Protein AF-A0A9P5HP30-F1 (afdb_monomer_lite)

InterPro domains:
  IPR001381 3-dehydroquinate dehydratase type I [PF01487] (132-205)
  IPR013785 Aldolase-type TIM barrel [G3DSA:3.20.20.70] (109-205)

Organism: NCBI:txid595255

Foldseek 3Di:
DAEEEEEEAPVVCVVQVLLCVLQVADEDEDDLDPLDDGDARHYYYDHNVPNDLVRPPPDDRVDPHHYAYEYEDELVCPVPPPPPRNDPPGPYYDYDHPVQDDSVLVSLVSCVSVVVDDLVVVQVVDPDAAEAEDLDLACVVCLVCCVPSCVRHQEYEDAQQNHDDVVDDDRHDDPSRVSVRVRVVSSRDVHHYHYDHDDVVRPGD

Radius of gyration: 18.5 Å; chains: 1; bounding box: 44×48×48 Å

Secondary structure (DSSP, 8-state):
-PEEEEEE-GGGTHHHHHHHHHH-PEEE---S-TTS-PPTTEEEEEEGGGS-TTT---S--S-SS-EEEEEEEETT-TTS---TTS-S--SEEEEE-GGG--HHHHHHHHHHHTTS--HHHHHTTSSS--EEEE--SSGGGTGGGHHHHTTT-SEEEEEGGG---TT--SSSPPHHHHHHHHHHHHHH--SPEEEE---GGGT--

Sequence (205 aa):
MACLILIYDIENSFLIDLAASITGYALQPGSYQLSSGVRPNSIVAYDRKFVPSSDVRLSKSHSDTPILNINLKCLDNKQAKDHDGVVDDFDHEYLFVNGKFHRKDFCRFLSFVTGQSNPFAQIRKKKRSVYIGLTYPNVRVALSNMAIVSVGADALELRVDLLHEEGQEGTVPSLDYVAEQLMTLRLQSELPIIFTIRLIPSGGK

pLDDT: mean 84.95, std 15.34, range [42.03, 97.88]

Structure (mmCIF, N/CA/C/O backbone):
data_AF-A0A9P5HP30-F1
#
_entry.id   AF-A0A9P5HP30-F1
#
loop_
_atom_site.group_PDB
_atom_site.id
_atom_site.type_symbol
_atom_site.label_atom_id
_atom_site.label_alt_id
_atom_site.label_comp_id
_atom_site.label_asym_id
_atom_site.label_entity_id
_atom_site.label_seq_id
_atom_site.pdbx_PDB_ins_code
_atom_site.Cartn_x
_atom_site.Cartn_y
_atom_site.Cartn_z
_atom_site.occupancy
_atom_site.B_iso_or_equiv
_atom_site.auth_seq_id
_atom_site.auth_comp_id
_atom_site.auth_asym_id
_atom_site.auth_atom_id
_atom_site.pdbx_PDB_model_num
ATOM 1 N N . MET A 1 1 ? -4.522 -0.429 21.589 1.00 75.19 1 MET A N 1
ATOM 2 C CA . MET A 1 1 ? -5.138 -0.065 20.296 1.00 75.19 1 MET A CA 1
ATOM 3 C C . MET A 1 1 ? -4.904 1.419 20.055 1.00 75.19 1 MET A C 1
ATOM 5 O O . MET A 1 1 ? -4.782 2.139 21.040 1.00 75.19 1 MET A O 1
ATOM 9 N N . ALA A 1 2 ? -4.768 1.841 18.798 1.00 85.62 2 ALA A N 1
ATOM 10 C CA . ALA A 1 2 ? -4.305 3.182 18.435 1.00 85.62 2 ALA A CA 1
ATOM 11 C C . ALA A 1 2 ? -5.451 4.179 18.208 1.00 85.62 2 ALA A C 1
ATOM 13 O O . ALA A 1 2 ? -6.607 3.785 18.051 1.00 85.62 2 ALA A O 1
ATOM 14 N N . CYS A 1 3 ? -5.114 5.466 18.175 1.00 89.81 3 CYS A N 1
ATOM 15 C CA . CYS A 1 3 ? -5.917 6.484 17.508 1.00 89.81 3 CYS A CA 1
ATOM 16 C C . CYS A 1 3 ? -5.365 6.722 16.104 1.00 89.81 3 CYS A C 1
ATOM 18 O O . CYS A 1 3 ? -4.150 6.794 15.926 1.00 89.81 3 CYS A O 1
ATOM 20 N N . LEU A 1 4 ? -6.253 6.878 15.124 1.00 92.12 4 LEU A N 1
ATOM 21 C CA . LEU A 1 4 ? -5.875 7.244 13.762 1.00 92.12 4 LEU A CA 1
ATOM 22 C C . LEU A 1 4 ? -6.078 8.738 13.567 1.00 92.12 4 LEU A C 1
ATOM 24 O O . LEU A 1 4 ? -7.144 9.265 13.885 1.00 92.12 4 LEU A O 1
ATOM 28 N N . ILE A 1 5 ? -5.073 9.401 13.019 1.00 90.31 5 ILE A N 1
ATOM 29 C CA . ILE A 1 5 ? -5.198 10.766 12.530 1.00 90.31 5 ILE A CA 1
ATOM 30 C C . ILE A 1 5 ? -5.174 10.695 11.013 1.00 90.31 5 ILE A C 1
ATOM 32 O O . ILE A 1 5 ? -4.173 10.294 10.428 1.00 90.31 5 ILE A O 1
ATOM 36 N N . LEU A 1 6 ? -6.299 11.026 10.385 1.00 91.75 6 LEU A N 1
ATOM 37 C CA . LEU A 1 6 ? -6.469 10.966 8.938 1.00 91.75 6 LEU A CA 1
ATOM 38 C C . LEU A 1 6 ? -6.379 12.371 8.358 1.00 91.75 6 LEU A C 1
ATOM 40 O O . LEU A 1 6 ? -7.159 13.250 8.721 1.00 91.75 6 LEU A O 1
ATOM 44 N N . ILE A 1 7 ? -5.450 12.571 7.433 1.00 89.62 7 ILE A N 1
ATOM 45 C CA . ILE A 1 7 ? -5.289 13.837 6.718 1.00 89.62 7 ILE A CA 1
ATOM 46 C C . ILE A 1 7 ? -5.770 13.622 5.296 1.00 89.62 7 ILE A C 1
ATOM 48 O O . ILE A 1 7 ? -5.316 12.704 4.621 1.00 89.62 7 ILE A O 1
ATOM 52 N N . TYR A 1 8 ? -6.734 14.423 4.864 1.00 89.69 8 TYR A N 1
ATOM 53 C CA . TYR A 1 8 ? -7.473 14.187 3.628 1.00 89.69 8 TYR A CA 1
ATOM 54 C C . TYR A 1 8 ? -7.829 15.507 2.954 1.00 89.69 8 TYR A C 1
ATOM 56 O O . TYR A 1 8 ? -7.862 16.547 3.598 1.00 89.69 8 TYR A O 1
ATOM 64 N N . ASP A 1 9 ? -8.126 15.479 1.663 1.00 88.62 9 ASP A N 1
ATOM 65 C CA . ASP A 1 9 ? -8.731 16.622 0.976 1.00 88.62 9 ASP A CA 1
ATOM 66 C C . ASP A 1 9 ? -10.256 16.523 1.076 1.00 88.62 9 ASP A C 1
ATOM 68 O O . ASP A 1 9 ? -10.795 15.430 0.904 1.00 88.62 9 ASP A O 1
ATOM 72 N N . ILE A 1 10 ? -10.963 17.635 1.319 1.00 88.88 10 ILE A N 1
ATOM 73 C CA . ILE A 1 10 ? -12.425 17.658 1.560 1.00 88.88 10 ILE A CA 1
ATOM 74 C C . ILE A 1 10 ? -13.261 16.880 0.525 1.00 88.88 10 ILE A C 1
ATOM 76 O O . ILE A 1 10 ? -14.275 16.263 0.864 1.00 88.88 10 ILE A O 1
ATOM 80 N N . GLU A 1 11 ? -12.800 16.853 -0.727 1.00 90.62 11 GLU A N 1
ATOM 81 C CA . GLU A 1 11 ? -13.390 16.108 -1.849 1.00 90.62 11 GLU A CA 1
ATOM 82 C C . GLU A 1 11 ? -13.449 14.591 -1.593 1.00 90.62 11 GLU A C 1
ATOM 84 O O . GLU A 1 11 ? -14.319 13.900 -2.114 1.00 90.62 11 GLU A O 1
ATOM 89 N N . ASN A 1 12 ? -12.560 14.082 -0.740 1.00 91.38 12 ASN A N 1
ATOM 90 C CA . ASN A 1 12 ? -12.407 12.673 -0.390 1.00 91.38 12 ASN A CA 1
ATOM 91 C C . ASN A 1 12 ? -12.878 12.368 1.047 1.00 91.38 12 ASN A C 1
ATOM 93 O O . ASN A 1 12 ? -12.469 11.368 1.641 1.00 91.38 12 ASN A O 1
ATOM 97 N N . SER A 1 13 ? -13.756 13.207 1.613 1.00 92.25 13 SER A N 1
ATOM 98 C CA . SER A 1 13 ? -14.334 13.042 2.964 1.00 92.25 13 SER A CA 1
ATOM 99 C C . SER A 1 13 ? -15.006 11.683 3.197 1.00 92.25 13 SER A C 1
ATOM 101 O O . SER A 1 13 ? -14.988 11.177 4.318 1.00 92.25 13 SER A O 1
ATOM 103 N N . PHE A 1 14 ? -15.506 11.033 2.140 1.00 94.12 14 PHE A N 1
ATOM 104 C CA . PHE A 1 14 ? -16.092 9.688 2.211 1.00 94.12 14 PHE A CA 1
ATOM 105 C C . PHE A 1 14 ? -15.142 8.634 2.814 1.00 94.12 14 PHE A C 1
ATOM 107 O O . PHE A 1 14 ? -15.596 7.630 3.371 1.00 94.12 14 PHE A O 1
ATOM 114 N N . LEU A 1 15 ? -13.820 8.833 2.714 1.00 95.19 15 LEU A N 1
ATOM 115 C CA . LEU A 1 15 ? -12.827 7.916 3.276 1.00 95.19 15 LEU A CA 1
ATOM 116 C C . LEU A 1 15 ? -12.835 7.899 4.803 1.00 95.19 15 LEU A C 1
ATOM 118 O O . LEU A 1 15 ? -12.455 6.888 5.390 1.00 95.19 15 LEU A O 1
ATOM 122 N N . ILE A 1 16 ? -13.284 8.978 5.443 1.00 95.19 16 ILE A N 1
ATOM 123 C CA . ILE A 1 16 ? -13.344 9.087 6.901 1.00 95.19 16 ILE A CA 1
ATOM 124 C C . ILE A 1 16 ? -14.438 8.170 7.449 1.00 95.19 16 ILE A C 1
ATOM 126 O O . ILE A 1 16 ? -14.171 7.327 8.309 1.00 95.19 16 ILE A O 1
ATOM 130 N N . ASP A 1 17 ? -15.637 8.251 6.871 1.00 94.81 17 ASP A N 1
ATOM 131 C CA . ASP A 1 17 ? -16.754 7.366 7.212 1.00 94.81 17 ASP A CA 1
ATOM 132 C C . ASP A 1 17 ? -16.421 5.907 6.898 1.00 94.81 17 ASP A C 1
ATOM 134 O O . ASP A 1 17 ? -16.714 4.994 7.675 1.00 94.81 17 ASP A O 1
ATOM 138 N N . LEU A 1 18 ? -15.751 5.673 5.767 1.00 96.38 18 LEU A N 1
ATOM 139 C CA . LEU A 1 18 ? -15.328 4.337 5.384 1.00 96.38 18 LEU A CA 1
ATOM 140 C C . LEU A 1 18 ? -14.274 3.771 6.344 1.00 96.38 18 LEU A C 1
ATOM 142 O O . LEU A 1 18 ? -14.360 2.598 6.709 1.00 96.38 18 LEU A O 1
ATOM 146 N N . ALA A 1 19 ? -13.308 4.581 6.780 1.00 96.94 19 ALA A N 1
ATOM 147 C CA . ALA A 1 19 ? -12.318 4.175 7.768 1.00 96.94 19 ALA A CA 1
ATOM 148 C C . ALA A 1 19 ? -12.988 3.830 9.104 1.00 96.94 19 ALA A C 1
ATOM 150 O O . ALA A 1 19 ? -12.694 2.774 9.670 1.00 96.94 19 ALA A O 1
ATOM 151 N N . ALA A 1 20 ? -13.938 4.648 9.570 1.00 95.50 20 ALA A N 1
ATOM 152 C CA . ALA A 1 20 ? -14.723 4.365 10.773 1.00 95.50 20 ALA A CA 1
ATOM 153 C C . ALA A 1 20 ? -15.520 3.058 10.634 1.00 95.50 20 ALA A C 1
ATOM 155 O O . ALA A 1 20 ? -15.489 2.214 11.525 1.00 95.50 20 ALA A O 1
ATOM 156 N N . SER A 1 21 ? -16.156 2.832 9.480 1.00 95.94 21 SER A N 1
ATOM 157 C CA . SER A 1 21 ? -16.886 1.593 9.186 1.00 95.94 21 SER A CA 1
ATOM 158 C C . SER A 1 21 ? -15.986 0.351 9.156 1.00 95.94 21 SER A C 1
ATOM 160 O O . SER A 1 21 ? -16.393 -0.707 9.634 1.00 95.94 21 SER A O 1
ATOM 162 N N . ILE A 1 22 ? -14.776 0.452 8.597 1.00 95.12 22 ILE A N 1
ATOM 163 C CA . ILE A 1 22 ? -13.822 -0.665 8.501 1.00 95.12 22 ILE A CA 1
ATOM 164 C C . ILE A 1 22 ? -13.227 -1.004 9.870 1.00 95.12 22 ILE A C 1
ATOM 166 O O . ILE A 1 22 ? -13.112 -2.176 10.223 1.00 95.12 22 ILE A O 1
ATOM 170 N N . THR A 1 23 ? -12.824 0.016 10.625 1.00 94.06 23 THR A N 1
ATOM 171 C CA . THR A 1 23 ? -12.099 -0.145 11.896 1.00 94.06 23 THR A CA 1
ATOM 172 C C . THR A 1 23 ? -13.020 -0.319 13.100 1.00 94.06 23 THR A C 1
ATOM 174 O O . THR A 1 23 ? -12.593 -0.856 14.121 1.00 94.06 23 THR A O 1
ATOM 177 N N . GLY A 1 24 ? -14.266 0.150 13.000 1.00 93.69 24 GLY A N 1
ATOM 178 C CA . GLY A 1 24 ? -15.190 0.290 14.124 1.00 93.69 24 GLY A CA 1
ATOM 179 C C . GLY A 1 24 ? -14.823 1.428 15.083 1.00 93.69 24 GLY A C 1
ATOM 180 O O . GLY A 1 24 ? -15.355 1.479 16.191 1.00 93.69 24 GLY A O 1
ATOM 181 N N . TYR A 1 25 ? -13.889 2.308 14.708 1.00 94.00 25 TYR A N 1
ATOM 182 C CA . TYR A 1 25 ? -13.416 3.392 15.568 1.00 94.00 25 TYR A CA 1
ATOM 183 C C . TYR A 1 25 ? -14.405 4.559 15.580 1.00 94.00 25 TYR A C 1
ATOM 185 O O . TYR A 1 25 ? -15.026 4.882 14.567 1.00 94.00 25 TYR A O 1
ATOM 193 N N . ALA A 1 26 ? -14.534 5.219 16.730 1.00 92.12 26 ALA A N 1
ATOM 194 C CA . ALA A 1 26 ? -15.421 6.368 16.874 1.00 92.12 26 ALA A CA 1
ATOM 195 C C . ALA A 1 26 ? -14.791 7.629 16.260 1.00 92.12 26 ALA A C 1
ATOM 197 O O . ALA A 1 26 ? -13.633 7.948 16.544 1.00 92.12 26 ALA A O 1
ATOM 198 N N . LEU A 1 27 ? -15.563 8.373 15.465 1.00 92.00 27 LEU A N 1
ATOM 199 C CA . LEU A 1 27 ? -15.139 9.679 14.964 1.00 92.00 27 LEU A CA 1
ATOM 200 C C . LEU A 1 27 ? -15.106 10.696 16.108 1.00 92.00 27 LEU A C 1
ATOM 202 O O . LEU A 1 27 ? -16.061 10.812 16.880 1.00 92.00 27 LEU A O 1
ATOM 206 N N . GLN A 1 28 ? -14.011 11.443 16.202 1.00 86.62 28 GLN A N 1
ATOM 207 C CA . GLN A 1 28 ? -13.873 12.578 17.105 1.00 86.62 28 GLN A CA 1
ATOM 208 C C . GLN A 1 28 ? -13.872 13.892 16.321 1.00 86.62 28 GLN A C 1
ATOM 210 O O . GLN A 1 28 ? -13.301 13.948 15.230 1.00 86.62 28 GLN A O 1
ATOM 215 N N . PRO A 1 29 ? -14.468 14.965 16.872 1.00 75.31 29 PRO A N 1
ATOM 216 C CA . PRO A 1 29 ? -14.321 16.297 16.304 1.00 75.31 29 PRO A CA 1
ATOM 217 C C . PRO A 1 29 ? -12.838 16.679 16.271 1.00 75.31 29 PRO A C 1
ATOM 219 O O . PRO A 1 29 ? -12.157 16.581 17.292 1.00 75.31 29 PRO A O 1
ATOM 222 N N . GLY A 1 30 ? -12.335 17.121 15.119 1.00 63.84 30 GLY A N 1
ATOM 223 C CA . GLY A 1 30 ? -10.969 17.626 15.012 1.00 63.84 30 GLY A CA 1
ATOM 224 C C . GLY A 1 30 ? -10.826 18.945 15.766 1.00 63.84 30 GLY A C 1
ATOM 225 O O . GLY A 1 30 ? -11.293 19.978 15.295 1.00 63.84 30 GLY A O 1
ATOM 226 N N . SER A 1 31 ? -10.187 18.936 16.935 1.00 57.75 31 SER A N 1
ATOM 227 C CA . SER A 1 31 ? -9.634 20.152 17.536 1.00 57.75 31 SER A CA 1
ATOM 228 C C . SER A 1 31 ? -8.197 20.334 17.044 1.00 57.75 31 SER A C 1
ATOM 230 O O . SER A 1 31 ? -7.446 19.370 16.919 1.00 57.75 31 SER A O 1
ATOM 232 N N . TYR A 1 32 ? -7.778 21.572 16.774 1.00 53.78 32 TYR A N 1
ATOM 233 C CA . TYR A 1 32 ? -6.405 21.880 16.335 1.00 53.78 32 TYR A CA 1
ATOM 234 C C . TYR A 1 32 ? -5.335 21.584 17.407 1.00 53.78 32 TYR A C 1
ATOM 236 O O . TYR A 1 32 ? -4.144 21.624 17.127 1.00 53.78 32 TYR A O 1
ATOM 244 N N . GLN A 1 33 ? -5.744 21.269 18.640 1.00 54.75 33 GLN A N 1
ATOM 245 C CA . GLN A 1 33 ? -4.857 20.963 19.761 1.00 54.75 33 GLN A CA 1
ATOM 246 C C . GLN A 1 33 ? -5.065 19.512 20.214 1.00 54.75 33 GLN A C 1
ATOM 248 O O . GLN A 1 33 ? -5.965 19.214 20.998 1.00 54.75 33 GLN A O 1
ATOM 253 N N . LEU A 1 34 ? -4.205 18.607 19.740 1.00 56.81 34 LEU A N 1
ATOM 254 C CA . LEU A 1 34 ? -4.163 17.193 20.155 1.00 56.81 34 LEU A CA 1
ATOM 255 C C . LEU A 1 34 ? -3.497 16.963 21.521 1.00 56.81 34 LEU A C 1
ATOM 257 O O . LEU A 1 34 ? -3.390 15.829 21.989 1.00 56.81 34 LEU A O 1
ATOM 261 N N . SER A 1 35 ? -3.038 18.032 22.173 1.00 51.66 35 SER A N 1
ATOM 262 C CA . SER A 1 35 ? -2.259 17.991 23.413 1.00 51.66 35 SER A CA 1
ATOM 263 C C . SER A 1 35 ? -3.020 17.422 24.617 1.00 51.66 35 SER A C 1
ATOM 265 O O . SER A 1 35 ? -2.387 17.038 25.596 1.00 51.66 35 SER A O 1
ATOM 267 N N . SER A 1 36 ? -4.349 17.290 24.559 1.00 52.50 36 SER A N 1
ATOM 268 C CA . SER A 1 36 ? -5.123 16.609 25.603 1.00 52.50 36 SER A CA 1
ATOM 269 C C . SER A 1 36 ? -6.463 16.103 25.060 1.00 52.50 36 SER A C 1
ATOM 271 O O . SER A 1 36 ? -7.345 16.901 24.765 1.00 52.50 36 SER A O 1
ATOM 273 N N . GLY A 1 37 ? -6.639 14.784 24.910 1.00 63.97 37 GLY A N 1
ATOM 274 C CA . GLY A 1 37 ? -7.977 14.215 24.666 1.00 63.97 37 GLY A CA 1
ATOM 275 C C . GLY A 1 37 ? -8.098 13.090 23.642 1.00 63.97 37 GLY A C 1
ATOM 276 O O . GLY A 1 37 ? -9.201 12.570 23.474 1.00 63.97 37 GLY A O 1
ATOM 277 N N . VAL A 1 38 ? -7.008 12.678 22.992 1.00 73.50 38 VAL A N 1
ATOM 278 C CA . VAL A 1 38 ? -7.048 11.550 22.053 1.00 73.50 38 VAL A CA 1
ATOM 279 C C . VAL A 1 38 ? -7.440 10.270 22.796 1.00 73.50 38 VAL A C 1
ATOM 281 O O . VAL A 1 38 ? -6.824 9.915 23.801 1.00 73.50 38 VAL A O 1
ATOM 284 N N . ARG A 1 39 ? -8.483 9.581 22.318 1.00 82.56 39 ARG A N 1
ATOM 285 C CA . ARG A 1 39 ? -8.951 8.321 22.921 1.00 82.56 39 ARG A CA 1
ATOM 286 C C . ARG A 1 39 ? -8.401 7.135 22.125 1.00 82.56 39 ARG A C 1
ATOM 288 O O . ARG A 1 39 ? -8.155 7.258 20.930 1.00 82.56 39 ARG A O 1
ATOM 295 N N . PRO A 1 40 ? -8.216 5.961 22.739 1.00 85.44 40 PRO A N 1
ATOM 296 C CA . PRO A 1 40 ? -7.986 4.749 21.964 1.00 85.44 40 PRO A CA 1
ATOM 297 C C . PRO A 1 40 ? -9.220 4.428 21.108 1.00 85.44 40 PRO A C 1
ATOM 299 O O . PRO A 1 40 ? -10.346 4.744 21.498 1.00 85.44 40 PRO A O 1
ATOM 302 N N . ASN A 1 41 ? -9.017 3.755 19.972 1.00 90.25 41 ASN A N 1
ATOM 303 C CA . ASN A 1 41 ? -10.088 3.354 19.047 1.00 90.25 41 ASN A CA 1
ATOM 304 C C . ASN A 1 41 ? -10.905 4.527 18.507 1.00 90.25 41 ASN A C 1
ATOM 306 O O . ASN A 1 41 ? -12.128 4.435 18.361 1.00 90.25 41 ASN A O 1
ATOM 310 N N . SER A 1 42 ? -10.236 5.640 18.229 1.00 92.25 42 SER A N 1
ATOM 311 C CA . SER A 1 42 ? -10.861 6.787 17.590 1.00 92.25 42 SER A CA 1
ATOM 312 C C . SER A 1 42 ? -10.152 7.206 16.322 1.00 92.25 42 SER A C 1
ATOM 314 O O . SER A 1 42 ? -8.991 6.868 16.091 1.00 92.25 42 SER A O 1
ATOM 316 N N . ILE A 1 43 ? -10.883 7.964 15.517 1.00 92.75 43 ILE A N 1
ATOM 317 C CA . ILE A 1 43 ? -10.382 8.631 14.328 1.00 92.75 43 ILE A CA 1
ATOM 318 C C . ILE A 1 43 ? -10.558 10.131 14.529 1.00 92.75 43 ILE A C 1
ATOM 320 O O . ILE A 1 43 ? -11.660 10.591 14.832 1.00 92.75 43 ILE A O 1
ATOM 324 N N . VAL A 1 44 ? -9.483 10.881 14.328 1.00 90.00 44 VAL A N 1
ATOM 325 C CA . VAL A 1 44 ? -9.508 12.336 14.176 1.00 90.00 44 VAL A CA 1
ATOM 326 C C . VAL A 1 44 ? -9.176 12.633 12.719 1.00 90.00 44 VAL A C 1
ATOM 328 O O . VAL A 1 44 ? -8.203 12.098 12.196 1.00 90.00 44 VAL A O 1
ATOM 331 N N . ALA A 1 45 ? -9.985 13.443 12.042 1.00 89.75 45 ALA A N 1
ATOM 332 C CA . ALA A 1 45 ? -9.798 13.739 10.625 1.00 89.75 45 ALA A CA 1
ATOM 333 C C . ALA A 1 45 ? -9.568 15.237 10.403 1.00 89.75 45 ALA A C 1
ATOM 335 O O . ALA A 1 45 ? -10.346 16.055 10.895 1.00 89.75 45 ALA A O 1
ATOM 336 N N . TYR A 1 46 ? -8.538 15.586 9.632 1.00 86.81 46 TYR A N 1
ATOM 337 C CA . TYR A 1 46 ? -8.200 16.964 9.280 1.00 86.81 46 TYR A CA 1
ATOM 338 C C . TYR A 1 46 ? -8.219 17.155 7.766 1.00 86.81 46 TYR A C 1
ATOM 340 O O . TYR A 1 46 ? -7.550 16.423 7.034 1.00 86.81 46 TYR A O 1
ATOM 348 N N . ASP A 1 47 ? -8.965 18.161 7.307 1.00 86.19 47 ASP A N 1
ATOM 349 C CA . ASP A 1 47 ? -8.855 18.623 5.925 1.00 86.19 47 ASP A CA 1
ATOM 350 C C . ASP A 1 47 ? -7.487 19.295 5.742 1.00 86.19 47 ASP A C 1
ATOM 352 O O . ASP A 1 47 ? -7.133 20.216 6.485 1.00 86.19 47 ASP A O 1
ATOM 356 N N . ARG A 1 48 ? -6.722 18.811 4.759 1.00 83.94 48 ARG A N 1
ATOM 357 C CA . ARG A 1 48 ? -5.350 19.213 4.433 1.00 83.94 48 ARG A CA 1
ATOM 358 C C . ARG A 1 48 ? -5.200 20.729 4.334 1.00 83.94 48 ARG A C 1
ATOM 360 O O . ARG A 1 48 ? -4.180 21.256 4.765 1.00 83.94 48 ARG A O 1
ATOM 367 N N . LYS A 1 49 ? -6.220 21.442 3.839 1.00 80.06 49 LYS A N 1
ATOM 368 C CA . LYS A 1 49 ? -6.209 22.913 3.705 1.00 80.06 49 LYS A CA 1
ATOM 369 C C . LYS A 1 49 ? -6.092 23.656 5.035 1.00 80.06 49 LYS A C 1
ATOM 371 O O . LYS A 1 49 ? -5.664 24.806 5.051 1.00 80.06 49 LYS A O 1
ATOM 376 N N . PHE A 1 50 ? -6.493 23.018 6.129 1.00 76.12 50 PHE A N 1
ATOM 377 C CA . PHE A 1 50 ? -6.495 23.608 7.464 1.00 76.12 50 PHE A CA 1
ATOM 378 C C . PHE A 1 50 ? -5.401 23.034 8.367 1.00 76.12 50 PHE A C 1
ATOM 380 O O . PHE A 1 50 ? -5.303 23.441 9.520 1.00 76.12 50 PHE A O 1
ATOM 387 N N . VAL A 1 51 ? -4.570 22.112 7.871 1.00 70.38 51 VAL A N 1
ATOM 388 C CA . VAL A 1 51 ? -3.432 21.580 8.626 1.00 70.38 51 VAL A CA 1
ATOM 389 C C . VAL A 1 51 ? -2.297 22.613 8.592 1.00 70.38 51 VAL A C 1
ATOM 391 O O . VAL A 1 51 ? -1.756 22.869 7.514 1.00 70.38 51 VAL A O 1
ATOM 394 N N . PRO A 1 52 ? -1.907 23.233 9.724 1.00 56.94 52 PRO A N 1
ATOM 395 C CA . PRO A 1 52 ? -0.810 24.192 9.731 1.00 56.94 52 PRO A CA 1
ATOM 396 C C . PRO A 1 52 ? 0.514 23.474 9.441 1.00 56.94 52 PRO A C 1
ATOM 398 O O . PRO A 1 52 ? 0.843 22.474 10.081 1.00 56.94 52 PRO A O 1
ATOM 401 N N . SER A 1 53 ? 1.308 24.014 8.517 1.00 54.44 53 SER A N 1
ATOM 402 C CA . SER A 1 53 ? 2.601 23.467 8.076 1.00 54.44 53 SER A CA 1
ATOM 403 C C . SER A 1 53 ? 3.688 23.433 9.163 1.00 54.44 53 SER A C 1
ATOM 405 O O . SER A 1 53 ? 4.728 22.814 8.973 1.00 54.44 53 SER A O 1
ATOM 407 N N . SER A 1 54 ? 3.460 24.055 10.322 1.00 49.56 54 SER A N 1
ATOM 408 C CA . SER A 1 54 ? 4.363 24.026 11.481 1.00 49.56 54 SER A CA 1
ATOM 409 C C . SER A 1 54 ? 3.895 23.122 12.630 1.00 49.56 54 SER A C 1
ATOM 411 O O . SER A 1 54 ? 4.695 22.837 13.520 1.00 49.56 54 SER A O 1
ATOM 413 N N . ASP A 1 55 ? 2.637 22.658 12.621 1.00 50.78 55 ASP A N 1
ATOM 414 C CA . ASP A 1 55 ? 1.991 22.055 13.804 1.00 50.78 55 ASP A CA 1
ATOM 415 C C . ASP A 1 55 ? 1.780 20.541 13.721 1.00 50.78 55 ASP A C 1
ATOM 417 O O . ASP A 1 55 ? 1.324 19.924 14.684 1.00 50.78 55 ASP A O 1
ATOM 421 N N . VAL A 1 56 ? 2.202 19.888 12.638 1.00 52.09 56 VAL A N 1
ATOM 422 C CA . VAL A 1 56 ? 2.228 18.418 12.581 1.00 52.09 56 VAL A CA 1
ATOM 423 C C . VAL A 1 56 ? 3.500 17.892 13.259 1.00 52.09 56 VAL A C 1
ATOM 425 O O . VAL A 1 56 ? 4.245 17.091 12.716 1.00 52.09 56 VAL A O 1
ATOM 428 N N . ARG A 1 57 ? 3.749 18.308 14.505 1.00 52.00 57 ARG A N 1
ATOM 429 C CA . ARG A 1 57 ? 4.369 17.401 15.479 1.00 52.00 57 ARG A CA 1
ATOM 430 C C . ARG A 1 57 ? 3.237 16.604 16.112 1.00 52.00 57 ARG A C 1
ATOM 432 O O . ARG A 1 57 ? 2.867 16.815 17.262 1.00 52.00 57 ARG A O 1
ATOM 439 N N . LEU A 1 58 ? 2.685 15.668 15.340 1.00 53.28 58 LEU A N 1
ATOM 440 C CA . LEU A 1 58 ? 1.822 14.606 15.871 1.00 53.28 58 LEU A CA 1
ATOM 441 C C . LEU A 1 58 ? 2.639 13.550 16.635 1.00 53.28 58 LEU A C 1
ATOM 443 O O . LEU A 1 58 ? 2.093 12.609 17.211 1.00 53.28 58 LEU A O 1
ATOM 447 N N . SER A 1 59 ? 3.959 13.730 16.691 1.00 46.28 59 SER A N 1
ATOM 448 C CA . SER A 1 59 ? 4.874 12.911 17.454 1.00 46.28 59 SER A CA 1
ATOM 449 C C . SER A 1 59 ? 4.981 13.387 18.912 1.00 46.28 59 SER A C 1
ATOM 451 O O . SER A 1 59 ? 5.511 14.449 19.235 1.00 46.28 59 SER A O 1
ATOM 453 N N . LYS A 1 60 ? 4.543 12.482 19.800 1.00 48.12 60 LYS A N 1
ATOM 454 C CA . LYS A 1 60 ? 4.880 12.382 21.233 1.00 48.12 60 LYS A CA 1
ATOM 455 C C . LYS A 1 60 ? 4.137 13.329 22.182 1.00 48.12 60 LYS A C 1
ATOM 457 O O . LYS A 1 60 ? 4.740 13.943 23.058 1.00 48.12 60 LYS A O 1
ATOM 462 N N . SER A 1 61 ? 2.806 13.357 22.107 1.00 45.75 61 SER A N 1
ATOM 463 C CA . SER A 1 61 ? 2.034 13.589 23.337 1.00 45.75 61 SER A CA 1
ATOM 464 C C . SER A 1 61 ? 2.390 12.488 24.348 1.00 45.75 61 SER A C 1
ATOM 466 O O . SER A 1 61 ? 2.513 11.325 23.961 1.00 45.75 61 SER A O 1
ATOM 468 N N . HIS A 1 62 ? 2.540 12.835 25.629 1.00 50.38 62 HIS A N 1
ATOM 469 C CA . HIS A 1 62 ? 2.660 11.919 26.778 1.00 50.38 62 HIS A CA 1
ATOM 470 C C . HIS A 1 62 ? 1.373 11.088 27.010 1.00 50.38 62 HIS A C 1
ATOM 472 O O . HIS A 1 62 ? 0.960 10.839 28.139 1.00 50.38 62 HIS A O 1
ATOM 478 N N . SER A 1 63 ? 0.693 10.702 25.935 1.00 55.47 63 SER A N 1
ATOM 479 C CA . SER A 1 63 ? -0.496 9.868 25.929 1.00 55.47 63 SER A CA 1
ATOM 480 C C . SER A 1 63 ? -0.065 8.405 25.841 1.00 55.47 63 SER A C 1
ATOM 482 O O . SER A 1 63 ? 0.660 8.031 24.923 1.00 55.47 63 SER A O 1
ATOM 484 N N . ASP A 1 64 ? -0.580 7.561 26.737 1.00 66.69 64 ASP A N 1
ATOM 485 C CA . ASP A 1 64 ? -0.418 6.099 26.669 1.00 66.69 64 ASP A CA 1
ATOM 486 C C . ASP A 1 64 ? -1.032 5.484 25.394 1.00 66.69 64 ASP A C 1
ATOM 488 O O . ASP A 1 64 ? -0.778 4.325 25.059 1.00 66.69 64 ASP A O 1
ATOM 492 N N . THR A 1 65 ? -1.868 6.238 24.670 1.00 73.12 65 THR A N 1
ATOM 493 C CA . THR A 1 65 ? -2.493 5.776 23.428 1.00 73.12 65 THR A CA 1
ATOM 494 C C . THR A 1 65 ? -1.542 5.997 22.248 1.00 73.12 65 THR A C 1
ATOM 496 O O . THR A 1 65 ? -1.182 7.147 21.982 1.00 73.12 65 THR A O 1
ATOM 499 N N . PRO A 1 66 ? -1.165 4.940 21.499 1.00 84.31 66 PRO A N 1
ATOM 500 C CA . PRO A 1 66 ? -0.369 5.095 20.290 1.00 84.31 66 PRO A CA 1
ATOM 501 C C . PRO A 1 66 ? -1.175 5.842 19.223 1.00 84.31 66 PRO A C 1
ATOM 503 O O . PRO A 1 66 ? -2.365 5.579 19.036 1.00 84.31 66 PRO A O 1
ATOM 506 N N . ILE A 1 67 ? -0.523 6.765 18.526 1.00 85.81 67 ILE A N 1
ATOM 507 C CA . ILE A 1 67 ? -1.110 7.579 17.459 1.00 85.81 67 ILE A CA 1
ATOM 508 C C . ILE A 1 67 ? -0.513 7.112 16.131 1.00 85.81 67 ILE A C 1
ATOM 510 O O . ILE A 1 67 ? 0.690 6.882 16.063 1.00 85.81 67 ILE A O 1
ATOM 514 N N . LEU A 1 68 ? -1.358 6.953 15.110 1.00 89.31 68 LEU A N 1
ATOM 515 C CA . LEU A 1 68 ? -0.951 6.663 13.735 1.00 89.31 68 LEU A CA 1
ATOM 516 C C . LEU A 1 68 ? -1.434 7.781 12.815 1.00 89.31 68 LEU A C 1
ATOM 518 O O . LEU A 1 68 ? -2.640 7.971 12.638 1.00 89.31 68 LEU A O 1
ATOM 522 N N . ASN A 1 69 ? -0.486 8.488 12.217 1.00 88.69 69 ASN A N 1
ATOM 523 C CA . ASN A 1 69 ? -0.709 9.590 11.295 1.00 88.69 69 ASN A CA 1
ATOM 524 C C . ASN A 1 69 ? -0.738 9.053 9.870 1.00 88.69 69 ASN A C 1
ATOM 526 O O . ASN A 1 69 ? 0.256 8.527 9.368 1.00 88.69 69 ASN A O 1
ATOM 530 N N . ILE A 1 70 ? -1.898 9.157 9.231 1.00 92.50 70 ILE A N 1
ATOM 531 C CA . ILE A 1 70 ? -2.150 8.584 7.917 1.00 92.50 70 ILE A CA 1
ATOM 532 C C . ILE A 1 70 ? -2.521 9.699 6.946 1.00 92.50 70 ILE A C 1
ATOM 534 O O . ILE A 1 70 ? -3.569 10.337 7.073 1.00 92.50 70 ILE A O 1
ATOM 538 N N . ASN A 1 71 ? -1.690 9.873 5.925 1.00 91.75 71 ASN A N 1
ATOM 539 C CA . ASN A 1 71 ? -1.985 10.740 4.797 1.00 91.75 71 ASN A CA 1
ATOM 540 C C . ASN A 1 71 ? -2.856 10.005 3.772 1.00 91.75 71 ASN A C 1
ATOM 542 O O . ASN A 1 71 ? -2.454 8.970 3.247 1.00 91.75 71 ASN A O 1
ATOM 546 N N . LEU A 1 72 ? -4.039 10.525 3.462 1.00 93.38 72 LEU A N 1
ATOM 547 C CA . LEU A 1 72 ? -4.904 10.030 2.392 1.00 93.38 72 LEU A CA 1
ATOM 548 C C . LEU A 1 72 ? -4.683 10.917 1.159 1.00 93.38 72 LEU A C 1
ATOM 550 O O . LEU A 1 72 ? -5.218 12.024 1.081 1.00 93.38 72 LEU A O 1
ATOM 554 N N . LYS A 1 73 ? -3.872 10.444 0.204 1.00 90.56 73 LYS A N 1
ATOM 555 C CA . LYS A 1 73 ? -3.462 11.211 -0.986 1.00 90.56 73 LYS A CA 1
ATOM 556 C C . LYS A 1 73 ? -4.130 10.659 -2.248 1.00 90.56 73 LYS A C 1
ATOM 558 O O . LYS A 1 73 ? -3.927 9.503 -2.623 1.00 90.56 73 LYS A O 1
ATOM 563 N N . CYS A 1 74 ? -4.920 11.506 -2.906 1.00 90.94 74 CYS A N 1
ATOM 564 C CA . CYS A 1 74 ? -5.506 11.206 -4.210 1.00 90.94 74 CYS A CA 1
ATOM 565 C C . CYS A 1 74 ? -4.527 11.589 -5.328 1.00 90.94 74 CYS A C 1
ATOM 567 O O . CYS A 1 74 ? -4.097 12.738 -5.399 1.00 90.94 74 CYS A O 1
ATOM 569 N N . LEU A 1 75 ? -4.203 10.649 -6.216 1.00 88.12 75 LEU A N 1
ATOM 570 C CA . LEU A 1 75 ? -3.274 10.854 -7.333 1.00 88.12 75 LEU A CA 1
ATOM 571 C C . LEU A 1 75 ? -3.928 11.507 -8.564 1.00 88.12 75 LEU A C 1
ATOM 573 O O . LEU A 1 75 ? -3.221 11.965 -9.456 1.00 88.12 75 LEU A O 1
ATOM 577 N N . ASP A 1 76 ? -5.263 11.593 -8.627 1.00 82.38 76 ASP A N 1
ATOM 578 C CA . ASP A 1 76 ? -5.949 12.290 -9.731 1.00 82.38 76 ASP A CA 1
ATOM 579 C C . ASP A 1 76 ? -5.717 13.813 -9.676 1.00 82.38 76 ASP A C 1
ATOM 581 O O . ASP A 1 76 ? -5.834 14.516 -10.683 1.00 82.38 76 ASP A O 1
ATOM 585 N N . ASN A 1 77 ? -5.372 14.336 -8.498 1.00 64.44 77 ASN A N 1
ATOM 586 C CA . ASN A 1 77 ? -5.309 15.765 -8.242 1.00 64.44 77 ASN A CA 1
ATOM 587 C C . ASN A 1 77 ? -3.897 16.319 -8.486 1.00 64.44 77 ASN A C 1
ATOM 589 O O . ASN A 1 77 ? -3.221 16.763 -7.564 1.00 64.44 77 ASN A O 1
ATOM 593 N N . LYS A 1 78 ? -3.461 16.359 -9.755 1.00 55.88 78 LYS A N 1
ATOM 594 C CA . LYS A 1 78 ? -2.179 16.984 -10.164 1.00 55.88 78 LYS A CA 1
ATOM 595 C C . LYS A 1 78 ? -2.072 18.482 -9.817 1.00 55.88 78 LYS A C 1
ATOM 597 O O . LYS A 1 78 ? -1.016 19.082 -9.985 1.00 55.88 78 LYS A O 1
ATOM 602 N N . GLN A 1 79 ? -3.178 19.109 -9.397 1.00 45.91 79 GLN A N 1
ATOM 603 C CA . GLN A 1 79 ? -3.233 20.506 -8.952 1.00 45.91 79 GLN A CA 1
ATOM 604 C C . GLN A 1 79 ? -2.974 20.696 -7.461 1.00 45.91 79 GLN A C 1
ATOM 606 O O . GLN A 1 79 ? -2.734 21.832 -7.043 1.00 45.91 79 GLN A O 1
ATOM 611 N N . ALA A 1 80 ? -2.967 19.624 -6.665 1.00 48.12 80 ALA A N 1
ATOM 612 C CA . ALA A 1 80 ? -2.292 19.672 -5.385 1.00 48.12 80 ALA A CA 1
ATOM 613 C C . ALA A 1 80 ? -0.798 19.707 -5.707 1.00 48.12 80 ALA A C 1
ATOM 615 O O . ALA A 1 80 ? -0.122 18.686 -5.658 1.00 48.12 80 ALA A O 1
ATOM 616 N N . LYS A 1 81 ? -0.297 20.892 -6.098 1.00 44.78 81 LYS A N 1
ATOM 617 C CA . LYS A 1 81 ? 1.114 21.216 -5.911 1.00 44.78 81 LYS A CA 1
ATOM 618 C C . LYS A 1 81 ? 1.438 20.676 -4.536 1.00 44.78 81 LYS A C 1
ATOM 620 O O . LYS A 1 81 ? 0.699 21.004 -3.599 1.00 44.78 81 LYS A O 1
ATOM 625 N N . ASP A 1 82 ? 2.465 19.839 -4.445 1.00 47.50 82 ASP A N 1
ATOM 626 C CA . ASP A 1 82 ? 3.116 19.599 -3.174 1.00 47.50 82 ASP A CA 1
ATOM 627 C C . ASP A 1 82 ? 3.244 20.987 -2.551 1.00 47.50 82 ASP A C 1
ATOM 629 O O . ASP A 1 82 ? 3.895 21.885 -3.093 1.00 47.50 82 ASP A O 1
ATOM 633 N N . HIS A 1 83 ? 2.431 21.258 -1.530 1.00 44.34 83 HIS A N 1
ATOM 634 C CA . HIS A 1 83 ? 2.640 22.450 -0.747 1.00 44.34 83 HIS A CA 1
ATOM 635 C C . HIS A 1 83 ? 4.024 22.179 -0.176 1.00 44.34 83 HIS A C 1
ATOM 637 O O . HIS A 1 83 ? 4.128 21.289 0.666 1.00 44.34 83 HIS A O 1
ATOM 643 N N . ASP A 1 84 ? 5.038 22.861 -0.727 1.00 42.03 84 ASP A N 1
ATOM 644 C CA . ASP A 1 84 ? 6.480 22.865 -0.410 1.00 42.03 84 ASP A CA 1
ATOM 645 C C . ASP A 1 84 ? 6.735 23.133 1.094 1.00 42.03 84 ASP A C 1
ATOM 647 O O . ASP A 1 84 ? 7.430 24.063 1.496 1.00 42.03 84 ASP A O 1
ATOM 651 N N . GLY A 1 85 ? 6.090 22.379 1.979 1.00 43.25 85 GLY A N 1
ATOM 652 C CA . GLY A 1 85 ? 5.934 22.722 3.384 1.00 43.25 85 GLY A CA 1
ATOM 653 C C . GLY A 1 85 ? 4.881 21.935 4.169 1.00 43.25 85 GLY A C 1
ATOM 654 O O . GLY A 1 85 ? 4.764 22.187 5.366 1.00 43.25 85 GLY A O 1
ATOM 655 N N . VAL A 1 86 ? 4.121 20.995 3.587 1.00 46.94 86 VAL A N 1
ATOM 656 C CA . VAL A 1 86 ? 3.378 20.021 4.412 1.00 46.94 86 VAL A CA 1
ATOM 657 C C . VAL A 1 86 ? 4.367 18.959 4.876 1.00 46.94 86 VAL A C 1
ATOM 659 O O . VAL A 1 86 ? 4.750 18.085 4.115 1.00 46.94 86 VAL A O 1
ATOM 662 N N . VAL A 1 87 ? 4.789 19.109 6.129 1.00 51.50 87 VAL A N 1
ATOM 663 C CA . VAL A 1 87 ? 5.583 18.184 6.949 1.00 51.50 87 VAL A CA 1
ATOM 664 C C . VAL A 1 87 ? 5.463 16.717 6.498 1.00 51.50 87 VAL A C 1
ATOM 666 O O . VAL A 1 87 ? 4.408 16.108 6.661 1.00 51.50 87 VAL A O 1
ATOM 669 N N . ASP A 1 88 ? 6.572 16.149 6.015 1.00 58.31 88 ASP A N 1
ATOM 670 C CA . ASP A 1 88 ? 6.761 14.743 5.597 1.00 58.31 88 ASP A CA 1
ATOM 671 C C . ASP A 1 88 ? 6.679 13.704 6.748 1.00 58.31 88 ASP A C 1
ATOM 673 O O . ASP A 1 88 ? 7.102 12.560 6.593 1.00 58.31 88 ASP A O 1
ATOM 677 N N . ASP A 1 89 ? 6.168 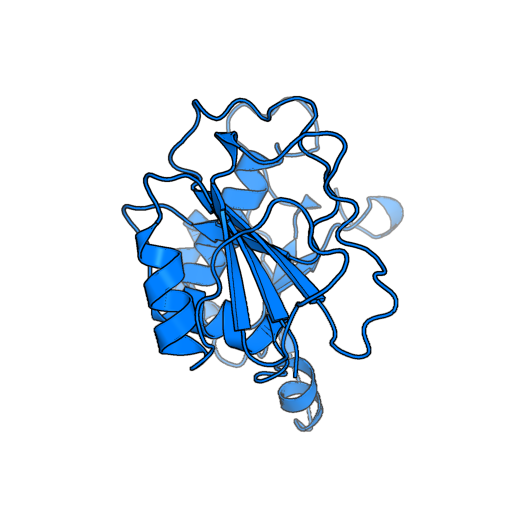14.063 7.930 1.00 69.06 89 ASP A N 1
ATOM 678 C CA . ASP A 1 89 ? 6.185 13.202 9.131 1.00 69.06 89 ASP A CA 1
ATOM 679 C C . ASP A 1 89 ? 4.862 12.432 9.291 1.00 69.06 89 ASP A C 1
ATOM 681 O O . ASP A 1 89 ? 4.174 12.517 10.311 1.00 69.06 89 ASP A O 1
ATOM 685 N N . PHE A 1 90 ? 4.461 11.709 8.240 1.00 83.19 90 PHE A N 1
ATOM 686 C CA . PHE A 1 90 ? 3.367 10.738 8.318 1.00 83.19 90 PHE A CA 1
ATOM 687 C C . PHE A 1 90 ? 3.920 9.350 8.618 1.00 83.19 90 PHE A C 1
ATOM 689 O O . PHE A 1 90 ? 4.876 8.905 7.987 1.00 83.19 90 PHE A O 1
ATOM 696 N N . ASP A 1 91 ? 3.261 8.616 9.517 1.00 88.56 91 ASP A N 1
ATOM 697 C CA . ASP A 1 91 ? 3.602 7.212 9.751 1.00 88.56 91 ASP A CA 1
ATOM 698 C C . ASP A 1 91 ? 3.306 6.379 8.495 1.00 88.56 91 ASP A C 1
ATOM 700 O O . ASP A 1 91 ? 4.059 5.469 8.137 1.00 88.56 91 ASP A O 1
ATOM 704 N N . HIS A 1 92 ? 2.203 6.701 7.806 1.00 92.00 92 HIS A N 1
ATOM 705 C CA . HIS A 1 92 ? 1.771 6.006 6.601 1.00 92.00 92 HIS A CA 1
ATOM 706 C C . HIS A 1 92 ? 1.106 6.929 5.579 1.00 92.00 92 HIS A C 1
ATOM 708 O O . HIS A 1 92 ? 0.410 7.882 5.921 1.00 92.00 92 HIS A O 1
ATOM 714 N N . GLU A 1 93 ? 1.222 6.558 4.306 1.00 91.62 93 GLU A N 1
ATOM 715 C CA . GLU A 1 93 ? 0.514 7.199 3.203 1.00 91.62 93 GLU A CA 1
ATOM 716 C C . GLU A 1 93 ? -0.352 6.180 2.447 1.00 91.62 93 GLU A C 1
ATOM 718 O O . GLU A 1 93 ? 0.113 5.127 2.000 1.00 91.62 93 GLU A O 1
ATOM 723 N N . TYR A 1 94 ? -1.640 6.492 2.307 1.00 95.06 94 TYR A N 1
ATOM 724 C CA . TYR A 1 94 ? -2.580 5.755 1.477 1.00 95.06 94 TYR A CA 1
ATOM 725 C C . TYR A 1 94 ? -2.835 6.512 0.176 1.00 95.06 94 TYR A C 1
ATOM 727 O O . TYR A 1 94 ? -3.589 7.484 0.130 1.00 95.06 94 TYR A O 1
ATOM 735 N N . LEU A 1 95 ? -2.210 6.014 -0.886 1.00 93.31 95 LEU A N 1
ATOM 736 C CA . LEU A 1 95 ? -2.385 6.487 -2.253 1.00 93.31 95 LEU A CA 1
ATOM 737 C C . LEU A 1 95 ? -3.631 5.868 -2.888 1.00 93.31 95 LEU A C 1
ATOM 739 O O . LEU A 1 95 ? -3.824 4.652 -2.792 1.00 93.31 95 LEU A O 1
ATOM 743 N N . PHE A 1 96 ? -4.444 6.666 -3.571 1.00 93.25 96 PHE A N 1
ATOM 744 C CA . PHE A 1 96 ? -5.599 6.182 -4.330 1.00 93.25 96 PHE A CA 1
ATOM 745 C C . PHE A 1 96 ? -5.917 7.087 -5.525 1.00 93.25 96 PHE A C 1
ATOM 747 O O . PHE A 1 96 ? -5.408 8.194 -5.638 1.00 93.25 96 PHE A O 1
ATOM 754 N N . VAL A 1 97 ? -6.788 6.610 -6.410 1.00 90.81 97 VAL A N 1
ATOM 755 C CA . VAL A 1 97 ? -7.433 7.405 -7.465 1.00 90.81 97 VAL A CA 1
ATOM 756 C C . VAL A 1 97 ? -8.938 7.221 -7.338 1.00 90.81 97 VAL A C 1
ATOM 758 O O . VAL A 1 97 ? -9.406 6.108 -7.077 1.00 90.81 97 VAL A O 1
ATOM 761 N N . ASN A 1 98 ? -9.711 8.283 -7.528 1.00 86.12 98 ASN A N 1
ATOM 762 C CA . ASN A 1 98 ? -11.159 8.270 -7.338 1.00 86.12 98 ASN A CA 1
ATOM 763 C C . ASN A 1 98 ? -11.842 7.316 -8.322 1.00 86.12 98 ASN A C 1
ATOM 765 O O . ASN A 1 98 ? -12.700 6.524 -7.934 1.00 86.12 98 ASN A O 1
ATOM 769 N N . GLY A 1 99 ? -11.390 7.297 -9.578 1.00 86.50 99 GLY A N 1
ATOM 770 C CA . GLY A 1 99 ? -11.947 6.418 -10.612 1.00 86.50 99 GLY A CA 1
ATOM 771 C C . GLY A 1 99 ? -11.626 4.923 -10.454 1.00 86.50 99 GLY A C 1
ATOM 772 O O . GLY A 1 99 ? -12.220 4.105 -11.153 1.00 86.50 99 GLY A O 1
ATOM 773 N N . LYS A 1 100 ? -10.684 4.541 -9.578 1.00 87.00 100 LYS A N 1
ATOM 774 C CA . LYS A 1 100 ? -10.276 3.132 -9.360 1.00 87.00 100 LYS A CA 1
ATOM 775 C C . LYS A 1 100 ? -10.169 2.772 -7.878 1.00 87.00 100 LYS A C 1
ATOM 777 O O . LYS A 1 100 ? -9.409 1.879 -7.503 1.00 87.00 100 LYS A O 1
ATOM 782 N N . PHE A 1 101 ? -10.912 3.474 -7.027 1.00 91.19 101 PHE A N 1
ATOM 783 C CA . PHE A 1 101 ? -10.915 3.208 -5.598 1.00 91.19 101 PHE A CA 1
ATOM 784 C C . PHE A 1 101 ? -11.555 1.844 -5.298 1.00 91.19 101 PHE A C 1
ATOM 786 O O . PHE A 1 101 ? -12.690 1.566 -5.688 1.00 91.19 101 PHE A O 1
ATOM 793 N N . HIS A 1 102 ? -10.848 0.993 -4.550 1.00 91.62 102 HIS A N 1
ATOM 794 C CA . HIS A 1 102 ? -11.357 -0.303 -4.110 1.00 91.62 102 HIS A CA 1
ATOM 795 C C . HIS A 1 102 ? -11.424 -0.368 -2.583 1.00 91.62 102 HIS A C 1
ATOM 797 O O . HIS A 1 102 ? -10.403 -0.429 -1.903 1.00 91.62 102 HIS A O 1
ATOM 803 N N . ARG A 1 103 ? -12.635 -0.498 -2.024 1.00 94.19 103 ARG A N 1
ATOM 804 C CA . ARG A 1 103 ? -12.842 -0.655 -0.570 1.00 94.19 103 ARG A CA 1
ATOM 805 C C . ARG A 1 103 ? -11.995 -1.775 0.050 1.00 94.19 103 ARG A C 1
ATOM 807 O O . ARG A 1 103 ? -11.522 -1.633 1.173 1.00 94.19 103 ARG A O 1
ATOM 814 N N . LYS A 1 104 ? -11.810 -2.893 -0.664 1.00 94.19 104 LYS A N 1
ATOM 815 C CA . LYS A 1 104 ? -10.983 -4.021 -0.197 1.00 94.19 104 LYS A CA 1
ATOM 816 C C . LYS A 1 104 ? -9.519 -3.625 -0.010 1.00 94.19 104 LYS A C 1
ATOM 818 O O . LYS A 1 104 ? -8.904 -4.055 0.958 1.00 94.19 104 LYS A O 1
ATOM 823 N N . ASP A 1 105 ? -8.988 -2.802 -0.908 1.00 94.75 105 ASP A N 1
ATOM 824 C CA . ASP A 1 105 ? -7.618 -2.301 -0.836 1.00 94.75 105 ASP A CA 1
ATOM 825 C C . ASP A 1 105 ? -7.419 -1.404 0.392 1.00 94.75 105 ASP A C 1
ATOM 827 O O . ASP A 1 105 ?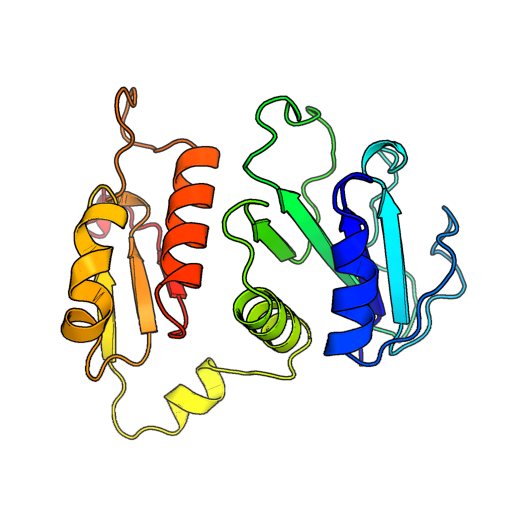 -6.521 -1.647 1.197 1.00 94.75 105 ASP A O 1
ATOM 831 N N . PHE A 1 106 ? -8.327 -0.447 0.603 1.00 96.31 106 PHE A N 1
ATOM 832 C CA . PHE A 1 106 ? -8.287 0.421 1.781 1.00 96.31 106 PHE A CA 1
ATOM 833 C C . PHE A 1 106 ? -8.445 -0.361 3.092 1.00 96.31 106 PHE A C 1
ATOM 835 O O . PHE A 1 106 ? -7.740 -0.103 4.063 1.00 96.31 106 PHE A O 1
ATOM 842 N N . CYS A 1 107 ? -9.311 -1.380 3.104 1.00 96.31 107 CYS A N 1
ATOM 843 C CA . CYS A 1 107 ? -9.457 -2.286 4.241 1.00 96.31 107 CYS A CA 1
ATOM 844 C C . CYS A 1 107 ? -8.150 -3.026 4.557 1.00 96.31 107 CYS A C 1
ATOM 846 O O . CYS A 1 107 ? -7.701 -3.007 5.700 1.00 96.31 107 CYS A O 1
ATOM 848 N N . ARG A 1 108 ? -7.488 -3.611 3.546 1.00 95.31 108 ARG A N 1
ATOM 849 C CA . ARG A 1 108 ? -6.184 -4.269 3.731 1.00 95.31 108 ARG A CA 1
ATOM 850 C C . ARG A 1 108 ? -5.135 -3.306 4.276 1.00 95.31 108 ARG A C 1
ATOM 852 O O . ARG A 1 108 ? -4.400 -3.685 5.184 1.00 95.31 108 ARG A O 1
ATOM 859 N N . PHE A 1 109 ? -5.082 -2.088 3.737 1.00 96.12 109 PHE A N 1
ATOM 860 C CA . PHE A 1 109 ? -4.182 -1.046 4.217 1.00 96.12 109 PHE A CA 1
ATOM 861 C C . PHE A 1 109 ? -4.432 -0.738 5.698 1.00 96.12 109 PHE A C 1
ATOM 863 O O . PHE A 1 109 ? -3.513 -0.878 6.500 1.00 96.12 109 PHE A O 1
ATOM 870 N N . LEU A 1 110 ? -5.674 -0.412 6.076 1.00 96.38 110 LEU A N 1
ATOM 871 C CA . LEU A 1 110 ? -6.028 -0.092 7.461 1.00 96.38 110 LEU A CA 1
ATOM 872 C C . LEU A 1 110 ? -5.737 -1.261 8.402 1.00 96.38 110 LEU A C 1
ATOM 874 O O . LEU A 1 110 ? -5.125 -1.063 9.449 1.00 96.38 110 LEU A O 1
ATOM 878 N N . SER A 1 111 ? -6.096 -2.490 8.030 1.00 94.69 111 SER A N 1
ATOM 879 C CA . SER A 1 111 ? -5.775 -3.667 8.839 1.00 94.69 111 SER A CA 1
ATOM 880 C C . SER A 1 111 ? -4.267 -3.878 8.992 1.00 94.69 111 SER A C 1
ATOM 882 O O . SER A 1 111 ? -3.828 -4.308 10.055 1.00 94.69 111 SER A O 1
ATOM 884 N N . PHE A 1 112 ? -3.463 -3.585 7.967 1.00 94.12 112 PHE A N 1
ATOM 885 C CA . PHE A 1 112 ? -2.006 -3.691 8.046 1.00 94.12 112 PHE A CA 1
ATOM 886 C C . PHE A 1 112 ? -1.410 -2.643 8.993 1.00 94.12 112 PHE A C 1
ATOM 888 O O . PHE A 1 112 ? -0.724 -3.010 9.944 1.00 94.12 112 PHE A O 1
ATOM 895 N N . VAL A 1 113 ? -1.723 -1.359 8.794 1.00 93.25 113 VAL A N 1
ATOM 896 C CA . VAL A 1 113 ? -1.128 -0.264 9.585 1.00 93.25 113 VAL A CA 1
ATOM 897 C C . VAL A 1 113 ? -1.609 -0.243 11.036 1.00 93.25 113 VAL A C 1
ATOM 899 O O . VAL A 1 113 ? -0.870 0.145 11.933 1.00 93.25 113 VAL A O 1
ATOM 902 N N . THR A 1 114 ? -2.822 -0.735 11.305 1.00 92.25 114 THR A N 1
ATOM 903 C CA . THR A 1 114 ? -3.339 -0.892 12.678 1.00 92.25 114 THR A CA 1
ATOM 904 C C . THR A 1 114 ? -2.870 -2.175 13.369 1.00 92.25 114 THR A C 1
ATOM 906 O O . THR A 1 114 ? -3.210 -2.408 14.531 1.00 92.25 114 THR A O 1
ATOM 909 N N . GLY A 1 115 ? -2.108 -3.029 12.677 1.00 90.69 115 GLY A N 1
ATOM 910 C CA . GLY A 1 115 ? -1.591 -4.290 13.209 1.00 90.69 115 GLY A CA 1
ATOM 911 C C . GLY A 1 115 ? -2.615 -5.429 13.308 1.00 90.69 115 GLY A C 1
ATOM 912 O O . GLY A 1 115 ? -2.294 -6.484 13.855 1.00 90.69 115 GLY A O 1
ATOM 913 N N . GLN A 1 116 ? -3.830 -5.261 12.774 1.00 91.56 116 GLN A N 1
ATOM 914 C CA . GLN A 1 116 ? -4.839 -6.329 12.685 1.00 91.56 116 GLN A CA 1
ATOM 915 C C . GLN A 1 116 ? -4.435 -7.429 11.688 1.00 91.56 116 GLN A C 1
ATOM 917 O O . GLN A 1 116 ? -4.786 -8.596 11.859 1.00 91.56 116 GLN A O 1
ATOM 922 N N . SER A 1 117 ? -3.684 -7.063 10.648 1.00 93.44 117 SER A N 1
ATOM 923 C CA . SER A 1 117 ? -3.082 -7.975 9.681 1.00 93.44 117 SER A CA 1
ATOM 924 C C . SER A 1 117 ? -1.565 -7.933 9.803 1.00 93.44 117 SER A C 1
ATOM 926 O O . SER A 1 117 ? -0.959 -6.867 9.842 1.00 93.44 117 SER A O 1
ATOM 928 N N . ASN A 1 118 ? -0.937 -9.109 9.818 1.00 94.75 118 ASN A N 1
ATOM 929 C CA . ASN A 1 118 ? 0.516 -9.239 9.812 1.00 94.75 118 ASN A CA 1
ATOM 930 C C . ASN A 1 118 ? 0.940 -10.285 8.768 1.00 94.75 118 ASN A C 1
ATOM 932 O O . ASN A 1 118 ? 1.114 -11.462 9.109 1.00 94.75 118 ASN A O 1
ATOM 936 N N . PRO A 1 119 ? 1.089 -9.882 7.491 1.00 93.81 119 PRO A N 1
ATOM 937 C CA . PRO A 1 119 ? 1.469 -10.804 6.428 1.00 93.81 119 PRO A CA 1
ATOM 938 C C . PRO A 1 119 ? 2.819 -11.474 6.688 1.00 93.81 119 PRO A C 1
ATOM 940 O O . PRO A 1 119 ? 2.963 -12.671 6.459 1.00 93.81 119 PRO A O 1
ATOM 943 N N . PHE A 1 120 ? 3.780 -10.753 7.271 1.00 94.19 120 PHE A N 1
ATOM 944 C CA . PHE A 1 120 ? 5.083 -11.312 7.631 1.00 94.19 120 PHE A CA 1
ATOM 945 C C . PHE A 1 120 ? 4.959 -12.484 8.616 1.00 94.19 120 PHE A C 1
ATOM 947 O O . PHE A 1 120 ? 5.542 -13.548 8.401 1.00 94.19 120 PHE A O 1
ATOM 954 N N . ALA A 1 121 ? 4.147 -12.340 9.668 1.00 96.00 121 ALA A N 1
ATOM 955 C CA . ALA A 1 121 ? 3.901 -13.416 10.624 1.00 96.00 121 ALA A CA 1
ATOM 956 C C . ALA A 1 121 ? 3.207 -14.630 9.984 1.00 96.00 121 ALA A C 1
ATOM 958 O O . ALA A 1 121 ? 3.438 -15.757 10.421 1.00 96.00 121 ALA A O 1
ATOM 959 N N . GLN A 1 122 ? 2.369 -14.423 8.963 1.00 94.19 122 GLN A N 1
ATOM 960 C CA . GLN A 1 122 ? 1.740 -15.513 8.210 1.00 94.19 122 GLN A CA 1
ATOM 961 C C . GLN A 1 122 ? 2.753 -16.238 7.317 1.00 94.19 122 GLN A C 1
ATOM 963 O O . GLN A 1 122 ? 2.824 -17.466 7.354 1.00 94.19 122 GLN A O 1
ATOM 968 N N . ILE A 1 123 ? 3.577 -15.494 6.575 1.00 96.25 123 ILE A N 1
ATOM 969 C CA . ILE A 1 123 ? 4.622 -16.044 5.701 1.00 96.25 123 ILE A CA 1
ATOM 970 C C . ILE A 1 123 ? 5.639 -16.847 6.521 1.00 96.25 123 ILE A C 1
ATOM 972 O O . ILE A 1 123 ? 5.975 -17.969 6.151 1.00 96.25 123 ILE A O 1
ATOM 976 N N . ARG 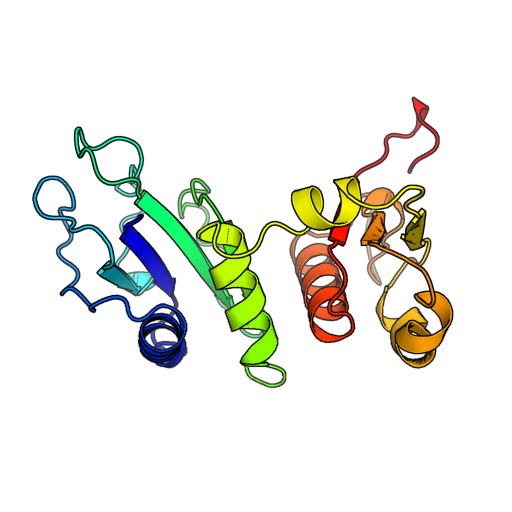A 1 124 ? 6.047 -16.348 7.696 1.00 96.75 124 ARG A N 1
ATOM 977 C CA . ARG A 1 124 ? 7.017 -17.015 8.586 1.00 96.75 124 ARG A CA 1
ATOM 978 C C . ARG A 1 124 ? 6.559 -18.386 9.104 1.00 96.75 124 ARG A C 1
ATOM 980 O O . ARG A 1 124 ? 7.388 -19.179 9.535 1.00 96.75 124 ARG A O 1
ATOM 987 N N . LYS A 1 125 ? 5.253 -18.681 9.084 1.00 97.12 125 LYS A N 1
ATOM 988 C CA . LYS A 1 125 ? 4.719 -20.005 9.459 1.00 97.12 125 LYS A CA 1
ATOM 989 C C . LYS A 1 125 ? 4.925 -21.056 8.364 1.00 97.12 125 LYS A C 1
ATOM 991 O O . LYS A 1 125 ? 4.792 -22.246 8.639 1.00 97.12 125 LYS A O 1
ATOM 996 N N . LYS A 1 126 ? 5.208 -20.646 7.124 1.00 97.31 126 LYS A N 1
ATOM 997 C CA . LYS A 1 126 ? 5.413 -21.564 6.000 1.00 97.31 126 LYS A CA 1
ATOM 998 C C . LYS A 1 126 ? 6.802 -22.194 6.084 1.00 97.31 126 LYS A C 1
ATOM 1000 O O . LYS A 1 126 ? 7.781 -21.532 6.404 1.00 97.31 126 LYS A O 1
ATOM 1005 N N . LYS A 1 127 ? 6.904 -23.483 5.738 1.00 97.88 127 LYS A N 1
ATOM 1006 C CA . LYS A 1 127 ? 8.193 -24.205 5.676 1.00 97.88 127 LYS A CA 1
ATOM 1007 C C . LYS A 1 127 ? 9.149 -23.597 4.642 1.00 97.88 127 LYS A C 1
ATOM 1009 O O . LYS A 1 127 ? 10.363 -23.660 4.807 1.00 97.88 127 LYS A O 1
ATOM 1014 N N . ARG A 1 128 ? 8.595 -23.081 3.547 1.00 97.25 128 ARG A N 1
ATOM 1015 C CA . ARG A 1 128 ? 9.294 -22.387 2.464 1.00 97.25 128 ARG A CA 1
ATOM 1016 C C . ARG A 1 128 ? 8.413 -21.229 2.026 1.00 97.25 128 ARG A C 1
ATOM 1018 O O . ARG A 1 128 ? 7.202 -21.419 1.924 1.00 97.25 128 ARG A O 1
ATOM 1025 N N . SER A 1 129 ? 9.028 -20.084 1.767 1.00 97.25 129 SER A N 1
ATOM 1026 C CA . SER A 1 129 ? 8.361 -18.913 1.213 1.00 97.25 129 SER A CA 1
ATOM 1027 C C . SER A 1 129 ? 9.128 -18.381 0.012 1.00 97.25 129 SER A C 1
ATOM 1029 O O . SER A 1 129 ? 10.359 -18.447 -0.004 1.00 97.25 129 SER A O 1
ATOM 1031 N N . VAL A 1 130 ? 8.414 -17.848 -0.972 1.00 97.06 130 VAL A N 1
ATOM 1032 C CA . VAL A 1 130 ? 8.970 -17.318 -2.221 1.00 97.06 130 VAL A CA 1
ATOM 1033 C C . VAL A 1 130 ? 8.358 -15.953 -2.496 1.00 97.06 130 VAL A C 1
ATOM 1035 O O . VAL A 1 130 ? 7.165 -15.755 -2.302 1.00 97.06 130 VAL A O 1
ATOM 1038 N N . TYR A 1 131 ? 9.155 -15.010 -2.980 1.00 96.81 131 TYR A N 1
ATOM 1039 C CA . TYR A 1 131 ? 8.640 -13.778 -3.568 1.00 96.81 131 TYR A CA 1
ATOM 1040 C C . TYR A 1 131 ? 9.018 -13.723 -5.047 1.00 96.81 131 TYR A C 1
ATOM 1042 O O . TYR A 1 131 ? 9.939 -14.417 -5.483 1.00 96.81 131 TYR A O 1
ATOM 1050 N N . ILE A 1 132 ? 8.320 -12.887 -5.809 1.00 95.31 132 ILE A N 1
ATOM 1051 C CA . ILE A 1 132 ? 8.645 -12.633 -7.214 1.00 95.31 132 ILE A CA 1
ATOM 1052 C C . ILE A 1 132 ? 9.131 -11.202 -7.369 1.00 95.31 132 ILE A C 1
ATOM 1054 O O . ILE A 1 132 ? 8.381 -10.263 -7.114 1.00 95.31 132 ILE A O 1
ATOM 1058 N N . GLY A 1 133 ? 10.380 -11.055 -7.807 1.00 94.50 133 GLY A N 1
ATOM 1059 C CA . GLY A 1 133 ? 10.953 -9.781 -8.230 1.00 94.50 133 GLY A CA 1
ATOM 1060 C C . GLY A 1 133 ? 10.382 -9.343 -9.567 1.00 94.50 133 GLY A C 1
ATOM 1061 O O . GLY A 1 133 ? 10.640 -9.977 -10.589 1.00 94.50 133 GLY A O 1
ATOM 1062 N N . LEU A 1 134 ? 9.610 -8.259 -9.567 1.00 94.12 134 LEU A N 1
ATOM 1063 C CA . LEU A 1 134 ? 9.117 -7.649 -10.792 1.00 94.12 134 LEU A CA 1
ATOM 1064 C C . LEU A 1 134 ? 10.243 -6.835 -11.427 1.00 94.12 134 LEU A C 1
ATOM 1066 O O . LEU A 1 134 ? 10.761 -5.897 -10.828 1.00 94.12 134 LEU A O 1
ATOM 1070 N N . THR A 1 135 ? 10.606 -7.184 -12.658 1.00 93.56 135 THR A N 1
ATOM 1071 C CA . THR A 1 135 ? 11.695 -6.539 -13.410 1.00 93.56 135 THR A CA 1
ATOM 1072 C C . THR A 1 135 ? 11.183 -5.653 -14.546 1.00 93.56 135 THR A C 1
ATOM 1074 O O . THR A 1 135 ? 11.894 -5.416 -15.520 1.00 93.56 135 THR A O 1
ATOM 1077 N N . TYR A 1 136 ? 9.924 -5.219 -14.468 1.00 91.94 136 TYR A N 1
ATOM 1078 C CA . TYR A 1 136 ? 9.290 -4.410 -15.504 1.00 91.94 136 TYR A CA 1
ATOM 1079 C C . TYR A 1 136 ? 9.626 -2.924 -15.315 1.00 91.94 136 TYR A C 1
ATOM 1081 O O . TYR A 1 136 ? 9.515 -2.439 -14.191 1.00 91.94 136 TYR A O 1
ATOM 1089 N N . PRO A 1 137 ? 9.921 -2.174 -16.395 1.00 93.44 137 PRO A N 1
ATOM 1090 C CA . PRO A 1 137 ? 10.055 -0.714 -16.322 1.00 93.44 137 PRO A CA 1
ATOM 1091 C C . PRO A 1 137 ? 8.732 -0.011 -15.987 1.00 93.44 137 PRO A C 1
ATOM 1093 O O . PRO A 1 137 ? 8.713 1.107 -15.477 1.00 93.44 137 PRO A O 1
ATOM 1096 N N . ASN A 1 138 ? 7.614 -0.686 -16.259 1.00 94.12 138 ASN A N 1
ATOM 1097 C CA . ASN A 1 138 ? 6.266 -0.249 -15.937 1.00 94.12 138 ASN A CA 1
ATOM 1098 C C . ASN A 1 138 ? 5.430 -1.480 -15.563 1.00 94.12 138 ASN A C 1
ATOM 1100 O O . ASN A 1 138 ? 5.226 -2.374 -16.390 1.00 94.12 138 ASN A O 1
ATOM 1104 N N . VAL A 1 139 ? 4.924 -1.540 -14.330 1.00 92.25 139 VAL A N 1
ATOM 1105 C CA . VAL A 1 139 ? 4.152 -2.679 -13.809 1.00 92.25 139 VAL A CA 1
ATOM 1106 C C . VAL A 1 139 ? 2.857 -2.903 -14.582 1.00 92.25 139 VAL A C 1
ATOM 1108 O O . VAL A 1 139 ? 2.348 -4.022 -14.597 1.00 92.25 139 VAL A O 1
ATOM 1111 N N . ARG A 1 140 ? 2.346 -1.874 -15.279 1.00 89.69 140 ARG A N 1
ATOM 1112 C CA . ARG A 1 140 ? 1.133 -1.960 -16.110 1.00 89.69 140 ARG A CA 1
ATOM 1113 C C . ARG A 1 140 ? 1.239 -3.027 -17.198 1.00 89.69 140 ARG A C 1
ATOM 1115 O O . ARG A 1 140 ? 0.237 -3.651 -17.534 1.00 89.69 140 ARG A O 1
ATOM 1122 N N . VAL A 1 141 ? 2.454 -3.287 -17.680 1.00 86.75 141 VAL A N 1
ATOM 1123 C CA . VAL A 1 141 ? 2.748 -4.316 -18.689 1.00 86.75 141 VAL A CA 1
ATOM 1124 C C . VAL A 1 141 ? 2.477 -5.727 -18.155 1.00 86.75 141 VAL A C 1
ATOM 1126 O O . VAL A 1 141 ? 2.082 -6.610 -18.910 1.00 86.75 141 VAL A O 1
ATOM 1129 N N . ALA A 1 142 ? 2.654 -5.944 -16.851 1.00 80.94 142 ALA A N 1
ATOM 1130 C CA . ALA A 1 142 ? 2.511 -7.256 -16.230 1.00 80.94 142 ALA A CA 1
ATOM 1131 C C . ALA A 1 142 ? 1.072 -7.579 -15.803 1.00 80.94 142 ALA A C 1
ATOM 1133 O O . ALA A 1 142 ? 0.761 -8.745 -15.561 1.00 80.94 142 ALA A O 1
ATOM 1134 N N . LEU A 1 143 ? 0.197 -6.569 -15.690 1.00 81.56 143 LEU A N 1
ATOM 1135 C CA . LEU A 1 143 ? -1.090 -6.685 -14.988 1.00 81.56 143 LEU A CA 1
ATOM 1136 C C . LEU A 1 143 ? -2.004 -7.765 -15.551 1.00 81.56 143 LEU A C 1
ATOM 1138 O O . LEU A 1 143 ? -2.582 -8.524 -14.779 1.00 81.56 143 LEU A O 1
ATOM 1142 N N . SER A 1 144 ? -2.089 -7.878 -16.878 1.00 80.69 144 SER A N 1
ATOM 1143 C CA . SER A 1 144 ? -2.924 -8.887 -17.543 1.00 80.69 144 SER A CA 1
ATOM 1144 C C . SER A 1 144 ? -2.542 -10.320 -17.165 1.00 80.69 144 SER A C 1
ATOM 1146 O O . SER A 1 144 ? -3.401 -11.196 -17.141 1.00 80.69 144 SER A O 1
ATOM 1148 N N . ASN A 1 145 ? -1.275 -10.547 -16.811 1.00 83.44 145 ASN A N 1
ATOM 1149 C CA . ASN A 1 145 ? -0.740 -11.854 -16.452 1.00 83.44 145 ASN A CA 1
ATOM 1150 C C . ASN A 1 145 ? -0.414 -11.975 -14.958 1.00 83.44 145 ASN A C 1
ATOM 1152 O O . ASN A 1 145 ? 0.074 -13.024 -14.542 1.00 83.44 145 ASN A O 1
ATOM 1156 N N . MET A 1 146 ? -0.680 -10.956 -14.128 1.00 85.19 146 MET A N 1
ATOM 1157 C CA . MET A 1 146 ? -0.288 -10.966 -12.711 1.00 85.19 146 MET A CA 1
ATOM 1158 C C . MET A 1 146 ? -0.878 -12.150 -11.949 1.00 85.19 146 MET A C 1
ATOM 1160 O O . MET A 1 146 ? -0.175 -12.751 -11.139 1.00 85.19 146 MET A O 1
ATOM 1164 N N . ALA A 1 147 ? -2.120 -12.542 -12.244 1.00 80.69 147 ALA A N 1
ATOM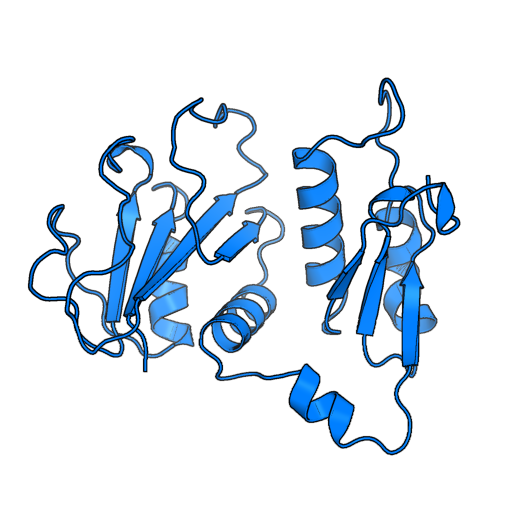 1165 C CA . ALA A 1 147 ? -2.751 -13.718 -11.644 1.00 80.69 147 ALA A CA 1
ATOM 1166 C C . ALA A 1 147 ? -2.018 -15.036 -11.961 1.00 80.69 147 ALA A C 1
ATOM 1168 O O . ALA A 1 147 ? -2.083 -15.966 -11.166 1.00 80.69 147 ALA A O 1
ATOM 1169 N N . ILE A 1 148 ? -1.316 -15.113 -13.097 1.00 85.81 148 ILE A N 1
ATOM 1170 C CA . ILE A 1 148 ? -0.539 -16.286 -13.522 1.00 85.81 148 ILE A CA 1
ATOM 1171 C C . ILE A 1 148 ? 0.894 -16.193 -12.992 1.00 85.81 148 ILE A C 1
ATOM 1173 O O . ILE A 1 148 ? 1.407 -17.147 -12.416 1.00 85.81 148 ILE A O 1
ATOM 1177 N N . VAL A 1 149 ? 1.538 -15.034 -13.158 1.00 84.19 149 VAL A N 1
ATOM 1178 C CA . VAL A 1 149 ? 2.929 -14.814 -12.742 1.00 84.19 149 VAL A CA 1
ATOM 1179 C C . VAL A 1 149 ? 3.069 -14.982 -11.233 1.00 84.19 149 VAL A C 1
ATOM 1181 O O . VAL A 1 149 ? 4.054 -15.548 -10.790 1.00 84.19 149 VAL A O 1
ATOM 1184 N N . SER A 1 150 ? 2.078 -14.552 -10.446 1.00 88.88 150 SER A N 1
ATOM 1185 C CA . SER A 1 150 ? 2.120 -14.603 -8.979 1.00 88.88 150 SER A CA 1
ATOM 1186 C C . SER A 1 150 ? 1.725 -15.945 -8.352 1.00 88.88 150 SER A C 1
ATOM 1188 O O . SER A 1 150 ? 1.722 -16.060 -7.124 1.00 88.88 150 SER A O 1
ATOM 1190 N N . VAL A 1 151 ? 1.413 -16.977 -9.148 1.00 91.38 151 VAL A N 1
ATOM 1191 C CA . VAL A 1 151 ? 1.015 -18.288 -8.612 1.00 91.38 151 VAL A CA 1
ATOM 1192 C C . VAL A 1 151 ? 2.133 -18.868 -7.746 1.00 91.38 151 VAL A C 1
ATOM 1194 O O . VAL A 1 151 ? 3.265 -19.046 -8.186 1.00 91.38 151 VAL A O 1
ATOM 1197 N N . GLY A 1 152 ? 1.796 -19.192 -6.497 1.00 92.69 152 GLY A N 1
ATOM 1198 C CA . GLY A 1 152 ? 2.740 -19.761 -5.534 1.00 92.69 152 GLY A CA 1
ATOM 1199 C C . GLY A 1 152 ? 3.678 -18.746 -4.876 1.00 92.69 152 GLY A C 1
ATOM 1200 O O . GLY A 1 152 ? 4.469 -19.148 -4.025 1.00 92.69 152 GLY A O 1
ATOM 1201 N N . ALA A 1 153 ? 3.580 -17.458 -5.217 1.00 96.00 153 ALA A N 1
ATOM 1202 C CA . ALA A 1 153 ? 4.300 -16.397 -4.527 1.00 96.00 153 ALA A CA 1
ATOM 1203 C C . ALA A 1 153 ? 3.604 -16.007 -3.215 1.00 96.00 153 ALA A C 1
ATOM 1205 O O . ALA A 1 153 ? 2.379 -15.985 -3.105 1.00 96.00 153 ALA A O 1
ATOM 1206 N N . ASP A 1 154 ? 4.410 -15.655 -2.222 1.00 97.19 154 ASP A N 1
ATOM 1207 C CA . ASP A 1 154 ? 3.985 -15.118 -0.931 1.00 97.19 154 ASP A CA 1
ATOM 1208 C C . ASP A 1 1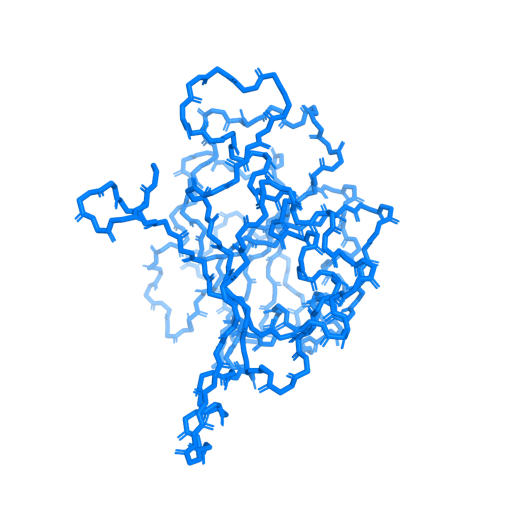54 ? 4.023 -13.595 -0.885 1.00 97.19 154 ASP A C 1
ATOM 1210 O O . ASP A 1 154 ? 3.384 -12.993 -0.027 1.00 97.19 154 ASP A O 1
ATOM 1214 N N . ALA A 1 155 ? 4.802 -12.984 -1.776 1.00 96.94 155 ALA A N 1
ATOM 1215 C CA . ALA A 1 155 ? 4.978 -11.548 -1.893 1.00 96.94 155 ALA A CA 1
ATOM 1216 C C . ALA A 1 155 ? 5.445 -11.178 -3.307 1.00 96.94 155 ALA A C 1
ATOM 1218 O O . ALA A 1 155 ? 5.980 -12.006 -4.050 1.00 96.94 155 ALA A O 1
ATOM 1219 N N . LEU A 1 156 ? 5.274 -9.910 -3.657 1.00 96.06 156 LEU A N 1
ATOM 1220 C CA . LEU A 1 156 ? 5.786 -9.314 -4.884 1.00 96.06 156 LEU A CA 1
ATOM 1221 C C . LEU A 1 156 ? 6.831 -8.273 -4.513 1.00 96.06 156 LEU A C 1
ATOM 1223 O O . LEU A 1 156 ? 6.568 -7.422 -3.674 1.00 96.06 156 LEU A O 1
ATOM 1227 N N . GLU A 1 157 ? 8.001 -8.313 -5.130 1.00 97.25 157 GLU A N 1
ATOM 1228 C CA . GLU A 1 157 ? 8.984 -7.246 -4.990 1.00 97.25 157 GLU A CA 1
ATOM 1229 C C . GLU A 1 157 ? 8.812 -6.235 -6.126 1.00 97.25 157 GLU A C 1
ATOM 1231 O O . GLU A 1 157 ? 8.918 -6.575 -7.306 1.00 97.25 157 GLU A O 1
ATOM 1236 N N . LEU A 1 158 ? 8.561 -4.982 -5.748 1.00 96.88 158 LEU A N 1
ATOM 1237 C CA . LEU A 1 158 ? 8.623 -3.828 -6.629 1.00 96.88 158 LEU A CA 1
ATOM 1238 C C . LEU A 1 158 ? 10.056 -3.287 -6.611 1.00 96.88 158 LEU A C 1
ATOM 1240 O O . LEU A 1 158 ? 10.474 -2.647 -5.645 1.00 96.88 158 LEU A O 1
ATOM 1244 N N . ARG A 1 159 ? 10.800 -3.549 -7.687 1.00 97.00 159 ARG A N 1
ATOM 1245 C CA . ARG A 1 159 ? 12.143 -3.005 -7.912 1.00 97.00 159 ARG A CA 1
ATOM 1246 C C . ARG A 1 159 ? 12.045 -1.598 -8.485 1.00 97.00 159 ARG A C 1
ATOM 1248 O O . ARG A 1 159 ? 11.921 -1.423 -9.693 1.00 97.00 159 ARG A O 1
ATOM 1255 N N . VAL A 1 160 ? 12.105 -0.603 -7.611 1.00 97.00 160 VAL A N 1
ATOM 1256 C CA . VAL A 1 160 ? 11.979 0.815 -7.977 1.00 97.00 160 VAL A CA 1
ATOM 1257 C C . VAL A 1 160 ? 13.139 1.256 -8.863 1.00 97.00 160 VAL A C 1
ATOM 1259 O O . VAL A 1 160 ? 12.930 2.012 -9.800 1.00 97.00 160 VAL A O 1
ATOM 1262 N N . ASP A 1 161 ? 14.333 0.706 -8.640 1.00 96.12 161 ASP A N 1
ATOM 1263 C CA . ASP A 1 161 ? 15.510 0.957 -9.480 1.00 96.12 161 ASP A CA 1
ATOM 1264 C C . ASP A 1 161 ? 15.339 0.477 -10.935 1.00 96.12 161 ASP A C 1
ATOM 1266 O O . ASP A 1 161 ? 16.040 0.932 -11.832 1.00 96.12 161 ASP A O 1
ATOM 1270 N N . LEU A 1 162 ? 14.399 -0.435 -11.204 1.00 96.12 162 LEU A N 1
ATOM 1271 C CA . LEU A 1 162 ? 14.123 -0.910 -12.563 1.00 96.12 162 LEU A CA 1
ATOM 1272 C C . LEU A 1 162 ? 12.978 -0.162 -13.246 1.00 96.12 162 LEU A C 1
ATOM 1274 O O . LEU A 1 162 ? 12.782 -0.366 -14.445 1.00 96.12 162 LEU A O 1
ATOM 1278 N N . LEU A 1 163 ? 12.239 0.674 -12.513 1.00 96.56 163 LEU A N 1
ATOM 1279 C CA . LEU A 1 163 ? 11.162 1.487 -13.063 1.00 96.56 163 LEU A CA 1
ATOM 1280 C C . LEU A 1 163 ? 11.723 2.559 -14.003 1.00 96.56 163 LEU A C 1
ATOM 1282 O O . LEU A 1 163 ? 12.799 3.108 -13.782 1.00 96.56 163 LEU A O 1
ATOM 1286 N N . HIS A 1 164 ? 10.972 2.855 -15.058 1.00 94.88 164 HIS A N 1
ATOM 1287 C CA . HIS A 1 164 ? 11.322 3.889 -16.020 1.00 94.88 164 HIS A CA 1
ATOM 1288 C C . HIS A 1 164 ? 10.060 4.599 -16.501 1.00 94.88 164 HIS A C 1
ATOM 1290 O O . HIS A 1 164 ? 9.156 3.958 -17.044 1.00 94.88 164 HIS A O 1
ATOM 1296 N N . GLU A 1 165 ? 10.001 5.904 -16.261 1.00 93.94 165 GLU A N 1
ATOM 1297 C CA . GLU A 1 165 ? 8.921 6.780 -16.710 1.00 93.94 165 GLU A CA 1
ATOM 1298 C C . GLU A 1 165 ? 9.160 7.248 -18.155 1.00 93.94 165 GLU A C 1
ATOM 1300 O O . GLU A 1 165 ? 10.295 7.455 -18.585 1.00 93.94 165 GLU A O 1
ATOM 1305 N N . GLU A 1 166 ? 8.090 7.402 -18.938 1.00 91.19 166 GLU A N 1
ATOM 1306 C CA . GLU A 1 166 ? 8.203 7.929 -20.301 1.00 91.19 166 GLU A CA 1
ATOM 1307 C C . GLU A 1 166 ? 8.658 9.395 -20.263 1.00 91.19 166 GLU A C 1
ATOM 1309 O O . GLU A 1 166 ? 8.057 10.220 -19.581 1.00 91.19 166 GLU A O 1
ATOM 1314 N N . GLY A 1 167 ? 9.729 9.721 -20.991 1.00 88.62 167 GLY A N 1
ATOM 1315 C CA . GLY A 1 167 ? 10.322 11.061 -20.958 1.00 88.62 167 GLY A CA 1
ATOM 1316 C C . GLY A 1 167 ? 11.183 11.340 -19.720 1.00 88.62 167 GLY A C 1
ATOM 1317 O O . GLY A 1 167 ? 11.582 12.483 -19.523 1.00 88.62 167 GLY A O 1
ATOM 1318 N N . GLN A 1 168 ? 11.495 10.322 -18.908 1.00 88.31 168 GLN A N 1
ATOM 1319 C CA . GLN A 1 168 ? 12.395 10.455 -17.761 1.00 88.31 168 GLN A CA 1
ATOM 1320 C C . GLN A 1 168 ? 13.781 10.958 -18.186 1.00 88.31 168 GLN A C 1
ATOM 1322 O O . GLN A 1 168 ? 14.467 10.330 -18.998 1.00 88.31 168 GLN A O 1
ATOM 1327 N N . GLU A 1 169 ? 14.234 12.042 -17.558 1.00 85.25 169 GLU A N 1
ATOM 1328 C CA . GLU A 1 169 ? 15.622 12.491 -17.625 1.00 85.25 169 GLU A CA 1
ATOM 1329 C C . GLU A 1 169 ? 16.427 11.866 -16.472 1.00 85.25 169 GLU A C 1
ATOM 1331 O O . GLU A 1 169 ? 16.075 11.988 -15.301 1.00 85.25 169 GLU A O 1
ATOM 1336 N N . GLY A 1 170 ? 17.524 11.174 -16.789 1.00 86.38 170 GLY A N 1
ATOM 1337 C CA . GLY A 1 170 ? 18.364 10.504 -15.790 1.00 86.38 170 GLY A CA 1
ATOM 1338 C C . GLY A 1 170 ? 17.878 9.106 -15.384 1.00 86.38 170 GLY A C 1
ATOM 1339 O O . GLY A 1 170 ? 17.081 8.470 -16.072 1.00 86.38 170 GLY A O 1
ATOM 1340 N N . THR A 1 171 ? 18.422 8.578 -14.284 1.00 85.44 171 THR A N 1
ATOM 1341 C CA . THR A 1 171 ? 18.221 7.175 -13.862 1.00 85.44 171 THR A CA 1
ATOM 1342 C C . THR A 1 171 ? 17.146 6.987 -12.796 1.00 85.44 171 THR A C 1
ATOM 1344 O O . THR A 1 171 ? 16.716 5.859 -12.576 1.00 85.44 171 THR A O 1
ATOM 1347 N N . VAL A 1 172 ? 16.691 8.064 -12.154 1.00 91.38 172 VAL A N 1
ATOM 1348 C CA . VAL A 1 172 ? 15.748 8.008 -11.032 1.00 91.38 172 VAL A CA 1
ATOM 1349 C C . VAL A 1 172 ? 14.347 8.401 -11.518 1.00 91.38 172 VAL A C 1
ATOM 1351 O O . VAL A 1 172 ? 14.205 9.488 -12.078 1.00 91.38 172 VAL A O 1
ATOM 1354 N N . PRO A 1 173 ? 13.317 7.554 -11.332 1.00 92.94 173 PRO A N 1
ATOM 1355 C CA . PRO A 1 173 ? 11.939 7.906 -11.673 1.00 92.94 173 PRO A CA 1
ATOM 1356 C C . PRO A 1 173 ? 11.376 8.980 -10.734 1.00 92.94 173 PRO A C 1
ATOM 1358 O O . PRO A 1 173 ? 11.812 9.104 -9.587 1.00 92.94 173 PRO A O 1
ATOM 1361 N N . SER A 1 174 ? 10.367 9.725 -11.194 1.00 91.31 174 SER A N 1
ATOM 1362 C CA . SER A 1 174 ? 9.659 10.685 -10.340 1.00 91.31 174 SER A CA 1
ATOM 1363 C C . SER A 1 174 ? 8.899 9.987 -9.202 1.00 91.31 174 SER A C 1
ATOM 1365 O O . SER A 1 174 ? 8.481 8.828 -9.318 1.00 91.31 174 SER A O 1
ATOM 1367 N N . LEU A 1 175 ? 8.693 10.697 -8.087 1.00 89.06 175 LEU A N 1
ATOM 1368 C CA . LEU A 1 175 ? 7.940 10.168 -6.946 1.00 89.06 175 LEU A CA 1
ATOM 1369 C C . LEU A 1 175 ? 6.492 9.839 -7.335 1.00 89.06 175 LEU A C 1
ATOM 1371 O O . LEU A 1 175 ? 5.995 8.772 -6.976 1.00 89.06 175 LEU A O 1
ATOM 1375 N N . ASP A 1 176 ? 5.854 10.711 -8.117 1.00 87.38 176 ASP A N 1
ATOM 1376 C CA . ASP A 1 176 ? 4.494 10.509 -8.624 1.00 87.38 176 ASP A CA 1
ATOM 1377 C C . ASP A 1 176 ? 4.393 9.240 -9.472 1.00 87.38 176 ASP A C 1
ATOM 1379 O O . ASP A 1 176 ? 3.480 8.431 -9.281 1.00 87.38 176 ASP A O 1
ATOM 1383 N N . TYR A 1 177 ? 5.372 8.997 -10.349 1.00 91.62 177 TYR A N 1
ATOM 1384 C CA . TYR A 1 177 ? 5.407 7.764 -11.123 1.00 91.62 177 TYR A CA 1
ATOM 1385 C C . TYR A 1 177 ? 5.523 6.539 -10.214 1.00 91.62 177 TYR A C 1
ATOM 1387 O O . TYR A 1 177 ? 4.746 5.594 -10.352 1.00 91.62 177 TYR A O 1
ATOM 1395 N N . VAL A 1 178 ? 6.436 6.540 -9.240 1.00 94.25 178 VAL A N 1
ATOM 1396 C CA . VAL A 1 178 ? 6.587 5.417 -8.298 1.00 94.25 178 VAL A CA 1
ATOM 1397 C C . VAL A 1 178 ? 5.308 5.193 -7.481 1.00 94.25 178 VAL A C 1
ATOM 1399 O O . VAL A 1 178 ? 4.882 4.045 -7.318 1.00 94.25 178 VAL A O 1
ATOM 1402 N N . ALA A 1 179 ? 4.662 6.267 -7.025 1.00 92.69 179 ALA A N 1
ATOM 1403 C CA . ALA A 1 179 ? 3.392 6.240 -6.307 1.00 92.69 179 ALA A CA 1
ATOM 1404 C C . ALA A 1 179 ? 2.283 5.579 -7.145 1.00 92.69 179 ALA A C 1
ATOM 1406 O O . ALA A 1 179 ? 1.591 4.669 -6.672 1.00 92.69 179 ALA A O 1
ATOM 1407 N N . GLU A 1 180 ? 2.161 5.958 -8.419 1.00 92.19 180 GLU A N 1
ATOM 1408 C CA . GLU A 1 180 ? 1.219 5.339 -9.349 1.00 92.19 180 GLU A CA 1
ATOM 1409 C C . GLU A 1 180 ? 1.509 3.852 -9.586 1.00 92.19 180 GLU A C 1
ATOM 1411 O O . GLU A 1 180 ? 0.576 3.040 -9.621 1.00 92.19 180 GLU A O 1
ATOM 1416 N N . GLN A 1 181 ? 2.779 3.474 -9.762 1.00 94.69 181 GLN A N 1
ATOM 1417 C CA . GLN A 1 181 ? 3.192 2.083 -9.983 1.00 94.69 181 GLN A CA 1
ATOM 1418 C C . GLN A 1 181 ? 2.867 1.218 -8.758 1.00 94.69 181 GLN A C 1
ATOM 1420 O O . GLN A 1 181 ? 2.263 0.150 -8.894 1.00 94.69 181 GLN A O 1
ATOM 1425 N N . LEU A 1 182 ? 3.186 1.706 -7.556 1.00 94.94 182 LEU A N 1
ATOM 1426 C CA . LEU A 1 182 ? 2.886 1.033 -6.295 1.00 94.94 182 LEU A CA 1
ATOM 1427 C C . LEU A 1 182 ? 1.377 0.854 -6.091 1.00 94.94 182 LEU A C 1
ATOM 1429 O O . LEU A 1 182 ? 0.919 -0.262 -5.834 1.00 94.94 182 LEU A O 1
ATOM 1433 N N . MET A 1 183 ? 0.594 1.929 -6.246 1.00 93.81 183 MET A N 1
ATOM 1434 C CA . MET A 1 183 ? -0.866 1.876 -6.134 1.00 93.81 183 MET A CA 1
ATOM 1435 C C . MET A 1 183 ? -1.452 0.889 -7.150 1.00 93.81 183 MET A C 1
ATOM 1437 O O . MET A 1 183 ? -2.274 0.043 -6.800 1.00 93.81 183 MET A O 1
ATOM 1441 N N . THR A 1 184 ? -1.004 0.958 -8.404 1.00 92.75 184 THR A N 1
ATOM 1442 C CA . THR A 1 184 ? -1.474 0.073 -9.474 1.00 92.75 184 THR A CA 1
ATOM 1443 C C . THR A 1 184 ? -1.221 -1.396 -9.135 1.00 92.75 184 THR A C 1
ATOM 1445 O O . THR A 1 184 ? -2.118 -2.223 -9.304 1.00 92.75 184 THR A O 1
ATOM 1448 N N . LEU A 1 185 ? -0.037 -1.726 -8.611 1.00 93.56 185 LEU A N 1
ATOM 1449 C CA . LEU A 1 185 ? 0.295 -3.085 -8.191 1.00 93.56 185 LEU A CA 1
ATOM 1450 C C . LEU A 1 185 ? -0.600 -3.560 -7.034 1.00 93.56 185 LEU A C 1
ATOM 1452 O O . LEU A 1 185 ? -1.127 -4.673 -7.080 1.00 93.56 185 LEU A O 1
ATOM 1456 N N . ARG A 1 186 ? -0.832 -2.697 -6.038 1.00 92.69 186 ARG A N 1
ATOM 1457 C CA . ARG A 1 186 ? -1.669 -2.979 -4.857 1.00 92.69 186 ARG A CA 1
ATOM 1458 C C . ARG A 1 186 ? -3.149 -3.202 -5.201 1.00 92.69 186 ARG A C 1
ATOM 1460 O O . ARG A 1 186 ? -3.839 -3.975 -4.536 1.00 92.69 186 ARG A O 1
ATOM 1467 N N . LEU A 1 187 ? -3.643 -2.555 -6.260 1.00 91.00 187 LEU A N 1
ATOM 1468 C CA . LEU A 1 187 ? -5.008 -2.750 -6.761 1.00 91.00 187 LEU A CA 1
ATOM 1469 C C . LEU A 1 187 ? -5.180 -4.055 -7.553 1.00 91.00 187 LEU A C 1
ATOM 1471 O O . LEU A 1 187 ? -6.304 -4.541 -7.665 1.00 91.00 187 LEU A O 1
ATOM 1475 N N . GLN A 1 188 ? -4.097 -4.604 -8.104 1.00 89.50 188 GLN A N 1
ATOM 1476 C CA . GLN A 1 188 ? -4.115 -5.778 -8.988 1.00 89.50 188 GLN A CA 1
ATOM 1477 C C . GLN A 1 188 ? -3.732 -7.078 -8.277 1.00 89.50 188 GLN A C 1
ATOM 1479 O O . GLN A 1 188 ? -4.067 -8.161 -8.750 1.00 89.50 188 GLN A O 1
ATOM 1484 N N . SER A 1 189 ? -3.055 -6.986 -7.132 1.00 90.44 189 SER A N 1
ATOM 1485 C CA . SER A 1 189 ? -2.663 -8.132 -6.319 1.00 90.44 189 SER A CA 1
ATOM 1486 C C . SER A 1 189 ? -2.983 -7.900 -4.848 1.00 90.44 189 SER A C 1
ATOM 1488 O O . SER A 1 189 ? -2.821 -6.802 -4.324 1.00 90.44 189 SER A O 1
ATOM 1490 N N . GLU A 1 190 ? -3.411 -8.958 -4.160 1.00 90.75 190 GLU A N 1
ATOM 1491 C CA . GLU A 1 190 ? -3.588 -8.947 -2.702 1.00 90.75 190 GLU A CA 1
ATOM 1492 C C . GLU A 1 190 ? -2.328 -9.410 -1.954 1.00 90.75 190 GLU A C 1
ATOM 1494 O O . GLU A 1 190 ? -2.309 -9.407 -0.721 1.00 90.75 190 GLU A O 1
ATOM 1499 N N . LEU A 1 191 ? -1.280 -9.815 -2.683 1.00 94.06 191 LEU A N 1
ATOM 1500 C CA . LEU A 1 191 ? -0.012 -10.211 -2.083 1.00 94.06 191 LEU A CA 1
ATOM 1501 C C . LEU A 1 191 ? 0.701 -9.000 -1.456 1.00 94.06 191 LEU A C 1
ATOM 1503 O O . LEU A 1 191 ? 0.666 -7.903 -2.020 1.00 94.06 191 LEU A O 1
ATOM 1507 N N . PRO A 1 192 ? 1.404 -9.193 -0.328 1.00 95.75 192 PRO A N 1
ATOM 1508 C CA . PRO A 1 192 ? 2.305 -8.195 0.235 1.00 95.75 192 PRO A CA 1
ATOM 1509 C C . PRO A 1 192 ? 3.333 -7.707 -0.785 1.00 95.75 192 PRO A C 1
ATOM 1511 O O . PRO A 1 192 ? 3.864 -8.497 -1.569 1.00 95.75 192 PRO A O 1
ATOM 1514 N N . ILE A 1 193 ? 3.643 -6.413 -0.729 1.00 95.94 193 ILE A N 1
ATOM 1515 C CA . ILE A 1 193 ? 4.640 -5.783 -1.593 1.00 95.94 193 ILE A CA 1
ATOM 1516 C C . ILE A 1 193 ? 5.923 -5.558 -0.792 1.00 95.94 193 ILE A C 1
ATOM 1518 O O . ILE A 1 193 ? 5.896 -4.973 0.289 1.00 95.94 193 ILE A O 1
ATOM 1522 N N . ILE A 1 194 ? 7.046 -6.017 -1.335 1.00 97.44 194 ILE A N 1
ATOM 1523 C CA . ILE A 1 194 ? 8.397 -5.679 -0.893 1.00 97.44 194 ILE A CA 1
ATOM 1524 C C . ILE A 1 194 ? 8.841 -4.495 -1.750 1.00 97.44 194 ILE A C 1
ATOM 1526 O O . ILE A 1 194 ? 8.983 -4.623 -2.964 1.00 97.44 194 ILE A O 1
ATOM 1530 N N . PHE A 1 195 ? 9.005 -3.329 -1.136 1.00 97.19 195 PHE A N 1
ATOM 1531 C CA . PHE A 1 195 ? 9.468 -2.130 -1.826 1.00 97.19 195 PHE A CA 1
ATOM 1532 C C . PHE A 1 195 ? 10.998 -2.086 -1.784 1.00 97.19 195 PHE A C 1
ATOM 1534 O O . PHE A 1 195 ? 11.577 -1.922 -0.709 1.00 97.19 195 PHE A O 1
ATOM 1541 N N . THR A 1 196 ? 11.650 -2.245 -2.937 1.00 97.88 196 THR A N 1
ATOM 1542 C CA . THR A 1 196 ? 13.110 -2.367 -3.018 1.00 97.88 196 THR A CA 1
ATOM 1543 C C . THR A 1 196 ? 13.699 -1.276 -3.901 1.00 97.88 196 THR A C 1
ATOM 1545 O O . THR A 1 196 ? 13.335 -1.142 -5.068 1.00 97.88 196 THR A O 1
ATOM 1548 N N . ILE A 1 197 ? 14.688 -0.564 -3.361 1.00 96.81 197 ILE A N 1
ATOM 1549 C CA . ILE A 1 197 ? 15.639 0.243 -4.130 1.00 96.81 197 ILE A CA 1
ATOM 1550 C C . ILE A 1 197 ? 16.985 -0.474 -4.056 1.00 96.81 197 ILE A C 1
ATOM 1552 O O . ILE A 1 197 ? 17.591 -0.560 -2.985 1.00 96.81 197 ILE A O 1
ATOM 1556 N N . ARG A 1 198 ? 17.452 -1.030 -5.176 1.00 95.94 198 ARG A N 1
ATOM 1557 C CA . ARG A 1 198 ? 18.743 -1.721 -5.235 1.00 95.94 198 ARG A CA 1
ATOM 1558 C C . ARG A 1 198 ? 19.796 -0.821 -5.870 1.00 95.94 198 ARG A C 1
ATOM 1560 O O . ARG A 1 198 ? 19.596 -0.319 -6.963 1.00 95.94 198 ARG A O 1
ATOM 1567 N N . LEU A 1 199 ? 20.939 -0.667 -5.205 1.00 95.38 199 LEU A N 1
ATOM 1568 C CA . LEU A 1 199 ? 22.046 0.163 -5.691 1.00 95.38 199 LEU A CA 1
ATOM 1569 C C . LEU A 1 199 ? 22.908 -0.571 -6.732 1.00 95.38 199 LEU A C 1
ATOM 1571 O O . LEU A 1 199 ? 23.027 -1.800 -6.689 1.00 95.38 199 LEU A O 1
ATOM 1575 N N . ILE A 1 200 ? 23.59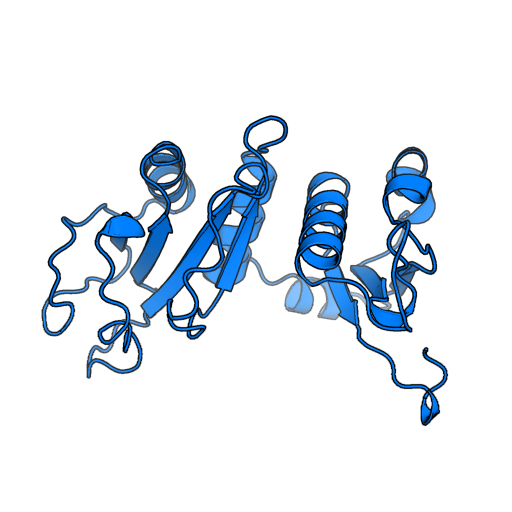1 0.187 -7.597 1.00 95.50 200 ILE A N 1
ATOM 1576 C CA . ILE A 1 200 ? 24.508 -0.326 -8.636 1.00 95.50 200 ILE A CA 1
ATOM 1577 C C . ILE A 1 200 ? 25.556 -1.314 -8.087 1.00 95.50 200 ILE A C 1
ATOM 1579 O O . ILE A 1 200 ? 25.666 -2.403 -8.654 1.00 95.50 200 ILE A O 1
ATOM 1583 N N . PRO A 1 201 ? 26.278 -1.048 -6.972 1.00 95.81 201 PRO A N 1
ATOM 1584 C CA . PRO A 1 201 ? 27.262 -2.003 -6.441 1.00 95.81 201 PRO A CA 1
ATOM 1585 C C . PRO A 1 201 ? 26.654 -3.350 -6.034 1.00 95.81 201 PRO A C 1
ATOM 1587 O O . PRO A 1 201 ? 27.346 -4.362 -5.988 1.00 95.81 201 PRO A O 1
ATOM 1590 N N . SER A 1 202 ? 25.348 -3.368 -5.766 1.00 93.06 202 SER A N 1
ATOM 1591 C CA . SER A 1 202 ? 24.590 -4.567 -5.426 1.00 93.06 202 SER A CA 1
ATOM 1592 C C . SER A 1 202 ? 23.897 -5.192 -6.640 1.00 93.06 202 SER A C 1
ATOM 1594 O O . SER A 1 202 ? 23.173 -6.166 -6.454 1.00 93.06 202 SER A O 1
ATOM 1596 N N . GLY A 1 203 ? 24.073 -4.673 -7.862 1.00 91.44 203 GLY A N 1
ATOM 1597 C CA . GLY A 1 203 ? 23.420 -5.158 -9.088 1.00 91.44 203 GLY A CA 1
ATOM 1598 C C . GLY A 1 203 ? 22.041 -4.547 -9.377 1.00 91.44 203 GLY A C 1
ATOM 1599 O O . GLY A 1 203 ? 21.192 -5.211 -9.975 1.00 91.44 203 GLY A O 1
ATOM 1600 N N . GLY A 1 204 ? 21.779 -3.333 -8.887 1.00 93.12 204 GLY A N 1
ATOM 1601 C CA . GLY A 1 204 ? 20.641 -2.502 -9.300 1.00 93.12 204 GLY A CA 1
ATOM 1602 C C . GLY A 1 204 ? 21.011 -1.473 -10.374 1.00 93.12 204 GLY A C 1
ATOM 1603 O O . GLY A 1 204 ? 22.029 -1.642 -11.051 1.00 93.12 204 GLY A O 1
ATOM 1604 N N . LYS A 1 205 ? 20.192 -0.429 -10.527 1.00 90.50 205 LYS A N 1
ATOM 1605 C CA . LYS A 1 205 ? 20.408 0.691 -11.458 1.00 90.50 205 LYS A CA 1
ATOM 1606 C C . LYS A 1 205 ? 20.374 2.040 -10.750 1.00 90.50 205 LYS A C 1
ATOM 1608 O O . LYS A 1 205 ? 19.756 2.120 -9.669 1.00 90.50 205 LYS A O 1
#